Protein 1SUM (pdb70)

B-factor: mean 22.28, std 13.48, range [9.58, 80.82]

Radius of gyration: 19.05 Å; Cα contacts (8 Å, |Δi|>4): 291; chains: 1; bounding box: 47×62×28 Å

Secondary structure (P-SEA, 3-state):
ccaaaaaaaaaaaaaaaaaaaaaaaaaaaaaaaaaccaaaaaaaaaaaaaaaaaaaaaaaaaaaaaaacccccaaaaaaaaaaaaaaaaaaaaaaaaaaaaaaaaaacccccccccaaaaaaaaaaaaaaaaaaaaacccccccaaaaaaaaaaaaaaaaaaaaaaaaaaacccccaaaaaaaaaaaaaaaaaaaaaaaaaaaaaacccbbbbbccccccccccc

Structure (mmCIF, N/CA/C/O backbone):
data_1SUM
#
_entry.id   1SUM
#
_cell.length_a   90.677
_cell.length_b   90.677
_cell.length_c   45.255
_cell.angle_alpha   90.00
_cell.angle_beta   90.00
_cell.angle_gamma   120.00
#
_symmetry.space_group_name_H-M   'P 31 2 1'
#
loop_
_entity.id
_entity.type
_entity.pdbx_description
1 polymer 'Phosphate transport system protein phoU homolog 2'
2 non-polymer 'FE (III) ION'
3 non-polymer 'NICKEL (II) ION'
4 non-polymer 'CALCIUM ION'
5 non-polymer 'PHOSPHITE ION'
6 water water
#
loop_
_atom_site.group_PDB
_atom_site.id
_atom_site.type_symbol
_atom_site.label_atom_id
_atom_site.label_alt_id
_atom_site.label_comp_id
_atom_site.label_asym_id
_atom_site.label_entity_id
_atom_site.label_seq_id
_atom_site.pdbx_PDB_ins_code
_atom_site.Cartn_x
_atom_site.Cartn_y
_atom_site.Cartn_z
_atom_site.occupancy
_atom_site.B_iso_or_equiv
_atom_site.auth_seq_id
_atom_site.auth_comp_id
_atom_site.auth_asym_id
_atom_site.auth_atom_id
_atom_site.pdbx_PDB_model_num
ATOM 1 N N . ASN A 1 2 ? 34.996 69.377 13.514 1.00 23.86 2 ASN B N 1
ATOM 2 C CA . ASN A 1 2 ? 36.207 69.006 12.732 1.00 23.90 2 ASN B CA 1
ATOM 3 C C . ASN A 1 2 ? 36.241 67.502 12.532 1.00 23.80 2 ASN B C 1
ATOM 4 O O . ASN A 1 2 ? 36.429 67.005 11.416 1.00 24.21 2 ASN B O 1
ATOM 9 N N . ARG A 1 3 ? 36.072 66.780 13.634 1.00 23.36 3 ARG B N 1
ATOM 10 C CA . ARG A 1 3 ? 35.937 65.337 13.591 1.00 22.92 3 ARG B CA 1
ATOM 11 C C . ARG A 1 3 ? 34.653 64.913 14.309 1.00 22.47 3 ARG B C 1
ATOM 12 O O . ARG A 1 3 ? 34.635 63.908 15.025 1.00 23.12 3 ARG B O 1
ATOM 20 N N . LEU A 1 4 ? 33.582 65.691 14.099 1.00 21.10 4 LEU B N 1
ATOM 21 C CA . LEU A 1 4 ? 32.209 65.218 14.312 1.00 19.92 4 LEU B CA 1
ATOM 22 C C . LEU A 1 4 ? 31.836 64.193 13.214 1.00 18.82 4 LEU B C 1
ATOM 23 O O . LEU A 1 4 ? 30.738 63.617 13.205 1.00 18.03 4 LEU B O 1
ATOM 28 N N . LEU A 1 5 ? 32.748 63.992 12.271 1.00 17.47 5 LEU B N 1
ATOM 29 C CA . LEU A 1 5 ? 32.761 62.777 11.481 1.00 16.56 5 LEU B CA 1
ATOM 30 C C . LEU A 1 5 ? 32.572 61.561 12.394 1.00 16.19 5 LEU B C 1
ATOM 31 O O . LEU A 1 5 ? 31.832 60.637 12.064 1.00 15.46 5 LEU B O 1
ATOM 36 N N . ASN A 1 6 ? 33.261 61.566 13.530 1.00 15.61 6 ASN B N 1
ATOM 37 C CA . ASN A 1 6 ? 33.152 60.487 14.510 1.00 15.61 6 ASN B CA 1
ATOM 38 C C . ASN A 1 6 ? 31.745 60.340 15.116 1.00 15.12 6 ASN B C 1
ATOM 39 O O . ASN A 1 6 ? 31.277 59.224 15.314 1.00 15.39 6 ASN B O 1
ATOM 44 N N . GLU A 1 7 ? 31.068 61.450 15.405 1.00 14.48 7 GLU B N 1
ATOM 45 C CA . GLU A 1 7 ? 29.682 61.385 15.882 1.00 14.13 7 GLU B CA 1
ATOM 46 C C . GLU A 1 7 ? 28.800 60.687 14.846 1.00 13.61 7 GLU B C 1
ATOM 47 O O . GLU A 1 7 ? 28.031 59.801 15.179 1.00 13.07 7 GLU B O 1
ATOM 53 N N . LYS A 1 8 ? 28.936 61.078 13.589 1.00 13.48 8 LYS B N 1
ATOM 54 C CA . LYS A 1 8 ? 28.043 60.606 12.548 1.00 13.77 8 LYS B CA 1
ATOM 55 C C . LYS A 1 8 ? 28.314 59.139 12.193 1.00 13.91 8 LYS B C 1
ATOM 56 O O . LYS A 1 8 ? 27.383 58.392 11.936 1.00 13.96 8 LYS B O 1
ATOM 62 N N . VAL A 1 9 ? 29.581 58.730 12.228 1.00 14.15 9 VAL B N 1
ATOM 63 C CA . VAL A 1 9 ? 29.973 57.353 11.909 1.00 14.42 9 VAL B CA 1
ATOM 64 C C . VAL A 1 9 ? 29.522 56.405 13.023 1.00 15.09 9 VAL B C 1
ATOM 65 O O . VAL A 1 9 ? 29.042 55.304 12.752 1.00 14.76 9 VAL B O 1
ATOM 69 N N . GLU A 1 10 ? 29.637 56.865 14.266 1.00 15.48 10 GLU B N 1
ATOM 70 C CA . GLU A 1 10 ? 29.214 56.099 15.436 1.00 16.19 10 GLU B CA 1
ATOM 71 C C . GLU A 1 10 ? 27.692 55.900 15.459 1.00 15.80 10 GLU B C 1
ATOM 72 O O . GLU A 1 10 ? 27.203 54.817 15.791 1.00 15.77 10 GLU B O 1
ATOM 78 N N . GLU A 1 11 ? 26.953 56.946 15.101 1.00 15.22 11 GLU B N 1
ATOM 79 C CA . GLU A 1 11 ? 25.495 56.865 14.959 1.00 14.98 11 GLU B CA 1
ATOM 80 C C . GLU A 1 11 ? 25.062 55.937 13.802 1.00 14.08 11 GLU B C 1
ATOM 81 O O . GLU A 1 11 ? 24.119 55.166 13.927 1.00 12.73 11 GLU B O 1
ATOM 87 N N . PHE A 1 12 ? 25.770 55.997 12.682 1.00 13.73 12 PHE B N 1
ATOM 88 C CA . PHE A 1 12 ? 25.511 55.097 11.559 1.00 13.47 12 PHE B CA 1
ATOM 89 C C . PHE A 1 12 ? 25.678 53.638 11.994 1.00 13.72 12 PHE B C 1
ATOM 90 O O . PHE A 1 12 ? 24.814 52.811 11.736 1.00 13.50 12 PHE B O 1
ATOM 98 N N . LYS A 1 13 ? 26.807 53.345 12.640 1.00 14.10 13 LYS B N 1
ATOM 99 C CA . LYS A 1 13 ? 27.117 52.027 13.203 1.00 14.38 13 LYS B CA 1
ATOM 100 C C . LYS A 1 13 ? 26.049 51.553 14.188 1.00 14.22 13 LYS B C 1
ATOM 101 O O . LYS A 1 13 ? 25.628 50.401 14.150 1.00 13.89 13 LYS B O 1
ATOM 107 N N . LYS A 1 14 ? 25.639 52.425 15.100 1.00 14.35 14 LYS B N 1
ATOM 108 C CA . LYS A 1 14 ? 24.577 52.080 16.053 1.00 14.70 14 LYS B CA 1
ATOM 109 C C . LYS A 1 14 ? 23.227 51.825 15.369 1.00 14.21 14 LYS B C 1
ATOM 110 O O . LYS A 1 14 ? 22.436 51.045 15.861 1.00 14.39 14 LYS B O 1
ATOM 116 N N . GLY A 1 15 ? 22.967 52.484 14.247 1.00 14.39 15 GLY B N 1
ATOM 117 C CA . GLY A 1 15 ? 21.774 52.222 13.464 1.00 14.27 15 GLY B CA 1
ATOM 118 C C . GLY A 1 15 ? 21.796 50.814 12.898 1.00 14.28 15 GLY B C 1
ATOM 119 O O . GLY A 1 15 ? 20.798 50.092 12.941 1.00 13.89 15 GLY B O 1
ATOM 120 N N . VAL A 1 16 ? 22.955 50.421 12.376 1.00 14.57 16 VAL B N 1
ATOM 121 C CA . VAL A 1 16 ? 23.140 49.104 11.765 1.00 14.30 16 VAL B CA 1
ATOM 122 C C . VAL A 1 16 ? 22.980 48.025 12.837 1.00 14.69 16 VAL B C 1
ATOM 123 O O . VAL A 1 16 ? 22.328 47.015 12.612 1.00 14.48 16 VAL B O 1
ATOM 127 N N . LEU A 1 17 ? 23.554 48.275 14.010 1.00 14.34 17 LEU B N 1
ATOM 128 C CA . LEU A 1 17 ? 23.483 47.352 15.122 1.00 14.75 17 LEU B CA 1
ATOM 129 C C . LEU A 1 17 ? 22.064 47.201 15.636 1.00 14.69 17 LEU B C 1
ATOM 130 O O . LEU A 1 17 ? 21.678 46.104 16.005 1.00 14.93 17 LEU B O 1
ATOM 135 N N . LYS A 1 18 ? 21.304 48.294 15.669 1.00 14.28 18 LYS B N 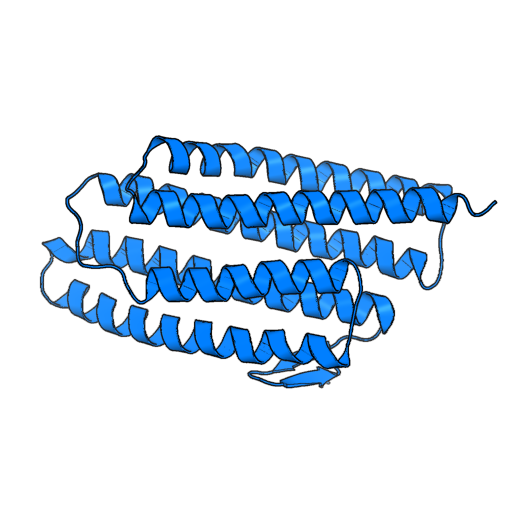1
ATOM 136 C CA . LYS A 1 18 ? 19.912 48.239 16.079 1.00 14.70 18 LYS B CA 1
ATOM 137 C C . LYS A 1 18 ? 19.050 47.447 15.087 1.00 13.99 18 LYS B C 1
ATOM 138 O O . LYS A 1 18 ? 18.183 46.696 15.509 1.00 12.95 18 LYS B O 1
ATOM 144 N N . ALA A 1 19 ? 19.295 47.592 13.783 1.00 14.16 19 ALA B N 1
ATOM 145 C CA . ALA A 1 19 ? 18.607 46.757 12.800 1.00 14.14 19 ALA B CA 1
ATOM 146 C C . ALA A 1 19 ? 19.016 45.292 12.991 1.00 14.14 19 ALA B C 1
ATOM 147 O O . ALA A 1 19 ? 18.195 44.400 12.822 1.00 14.41 19 ALA B O 1
ATOM 149 N N . GLY A 1 20 ? 20.272 45.057 13.373 1.00 13.46 20 GLY B N 1
ATOM 150 C CA . GLY A 1 20 ? 20.738 43.731 13.735 1.00 13.64 20 GLY B CA 1
ATOM 151 C C . GLY A 1 20 ? 19.978 43.132 14.923 1.00 13.68 20 GLY B C 1
ATOM 152 O O . GLY A 1 20 ? 19.509 41.999 14.857 1.00 13.63 20 GLY B O 1
ATOM 153 N N . TRP A 1 21 ? 19.875 43.889 16.005 1.00 13.26 21 TRP B N 1
ATOM 154 C CA . TRP A 1 21 ? 19.178 43.448 17.211 1.00 14.08 21 TRP B CA 1
ATOM 155 C C . TRP A 1 21 ? 17.709 43.162 16.871 1.00 13.89 21 TRP B C 1
ATOM 156 O O . TRP A 1 21 ? 17.130 42.191 17.353 1.00 13.37 21 TRP B O 1
ATOM 167 N N . PHE A 1 22 ? 17.151 43.971 15.975 1.00 14.50 22 PHE B N 1
ATOM 168 C CA . PHE A 1 22 ? 15.816 43.752 15.409 1.00 14.77 22 PHE B CA 1
ATOM 169 C C . PHE A 1 22 ? 15.662 42.397 14.688 1.00 14.95 22 PHE B C 1
ATOM 170 O O . PHE A 1 22 ? 14.691 41.702 14.949 1.00 15.02 22 PHE B O 1
ATOM 178 N N . ILE A 1 23 ? 16.582 41.998 13.798 1.00 15.46 23 ILE B N 1
ATOM 179 C CA . ILE A 1 23 ? 16.462 40.677 13.168 1.00 14.81 23 ILE B CA 1
ATOM 180 C C . ILE A 1 23 ? 16.817 39.529 14.122 1.00 15.23 23 ILE B C 1
ATOM 181 O O . ILE A 1 23 ? 16.336 38.405 13.959 1.00 14.55 23 ILE B O 1
ATOM 186 N N . GLU A 1 24 ? 17.634 39.812 15.124 1.00 14.67 24 GLU B N 1
ATOM 187 C CA . GLU A 1 24 ? 17.935 38.828 16.135 1.00 15.64 24 GLU B CA 1
ATOM 188 C C . GLU A 1 24 ? 16.633 38.445 16.844 1.00 15.01 24 GLU B C 1
ATOM 189 O O . GLU A 1 24 ? 16.394 37.270 17.105 1.00 14.51 24 GLU B O 1
ATOM 195 N N . LYS A 1 25 ? 15.807 39.454 17.149 1.00 15.13 25 LYS B N 1
ATOM 196 C CA . LYS A 1 25 ? 14.482 39.259 17.730 1.00 14.71 25 LYS B CA 1
ATOM 197 C C . LYS A 1 25 ? 13.511 38.625 16.750 1.00 14.53 25 LYS B C 1
ATOM 198 O O . LYS A 1 25 ? 12.726 37.774 17.157 1.00 14.39 25 LYS B O 1
ATOM 204 N N . MET A 1 26 ? 13.553 39.039 15.480 1.00 13.83 26 MET B N 1
ATOM 205 C CA . MET A 1 26 ? 12.721 38.423 14.429 1.00 14.70 26 MET B CA 1
ATOM 206 C C . MET A 1 26 ? 12.937 36.915 14.321 1.00 13.97 26 MET B C 1
ATOM 207 O O . MET A 1 26 ? 11.989 36.157 14.223 1.00 13.39 26 MET B O 1
ATOM 212 N N . PHE A 1 27 ? 14.197 36.501 14.294 1.00 13.77 27 PHE B N 1
ATOM 213 C CA . PHE A 1 27 ? 14.533 35.103 14.166 1.00 13.63 27 PHE B CA 1
ATOM 214 C C . PHE A 1 27 ? 14.053 34.332 15.396 1.00 14.07 27 PHE B C 1
ATOM 215 O O . PHE A 1 27 ? 13.530 33.235 15.288 1.00 13.16 27 PHE B O 1
ATOM 223 N N . ARG A 1 28 ? 14.242 34.919 16.569 1.00 14.59 28 ARG B N 1
ATOM 224 C CA . ARG A 1 28 ? 13.696 34.364 17.806 1.00 15.88 28 ARG B CA 1
ATOM 225 C C . ARG A 1 28 ? 12.182 34.171 17.669 1.00 15.74 28 ARG B C 1
ATOM 226 O O . ARG A 1 28 ? 11.642 33.121 18.020 1.00 16.66 28 ARG B O 1
ATOM 234 N N . ASN A 1 29 ? 11.505 35.202 17.173 1.00 15.40 29 ASN B N 1
ATOM 235 C CA . ASN A 1 29 ? 10.048 35.200 17.090 1.00 14.93 29 ASN B CA 1
ATOM 236 C C . ASN A 1 29 ? 9.527 34.220 16.047 1.00 14.65 29 ASN B C 1
ATOM 237 O O . ASN A 1 29 ? 8.457 33.648 16.229 1.00 14.00 29 ASN B O 1
ATOM 242 N N . SER A 1 30 ? 10.272 34.031 14.956 1.00 14.15 30 SER B N 1
ATOM 243 C CA . SER A 1 30 ? 9.859 33.102 13.894 1.00 14.38 30 SER B CA 1
ATOM 244 C C . SER A 1 30 ? 9.917 31.641 14.374 1.00 14.66 30 SER B C 1
ATOM 245 O O . SER A 1 30 ? 9.017 30.831 14.087 1.00 14.10 30 SER B O 1
ATOM 248 N N . ILE A 1 31 ? 10.983 31.316 15.105 1.00 14.59 31 ILE B N 1
ATOM 249 C CA . ILE A 1 31 ? 11.157 29.986 15.643 1.00 14.64 31 ILE B CA 1
ATOM 250 C C . ILE A 1 31 ? 10.140 29.768 16.786 1.00 14.45 31 ILE B C 1
ATOM 251 O O . ILE A 1 31 ? 9.636 28.664 16.946 1.00 14.31 31 ILE B O 1
ATOM 256 N N . SER A 1 32 ? 9.827 30.813 17.563 1.00 13.93 32 SER B N 1
ATOM 257 C CA . SER A 1 32 ? 8.812 30.710 18.614 1.00 13.55 32 SER B CA 1
ATOM 258 C C . SER A 1 32 ? 7.425 30.480 18.032 1.00 13.03 32 SER B C 1
ATOM 259 O O . SER A 1 32 ? 6.641 29.743 18.605 1.00 12.68 32 SER B O 1
ATOM 262 N N . SER A 1 33 ? 7.113 31.128 16.915 1.00 13.04 33 SER B N 1
ATOM 263 C CA . SER A 1 33 ? 5.830 30.916 16.235 1.00 13.71 33 SER B CA 1
ATOM 264 C C . SER A 1 33 ? 5.663 29.440 15.826 1.00 14.35 33 SER B C 1
ATOM 265 O 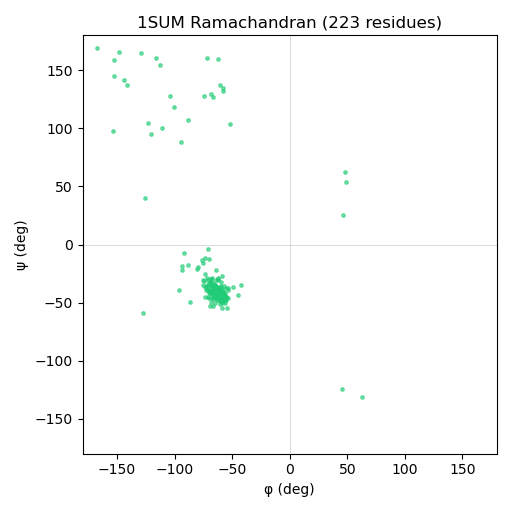O . SER A 1 33 ? 4.553 28.893 15.871 1.00 13.96 33 SER B O 1
ATOM 268 N N . LEU A 1 34 ? 6.771 28.808 15.446 1.00 14.93 34 LEU B N 1
ATOM 269 C CA . LEU A 1 34 ? 6.789 27.384 15.101 1.00 15.79 34 LEU B CA 1
ATOM 270 C C . LEU A 1 34 ? 6.507 26.500 16.309 1.00 16.42 34 LEU B C 1
ATOM 271 O O . LEU A 1 34 ? 5.641 25.623 16.263 1.00 16.70 34 LEU B O 1
ATOM 276 N N . VAL A 1 35 ? 7.270 26.709 17.376 1.00 17.09 35 VAL B N 1
ATOM 277 C CA . VAL A 1 35 ? 7.218 25.801 18.522 1.00 17.69 35 VAL B CA 1
ATOM 278 C C . VAL A 1 35 ? 5.934 25.984 19.328 1.00 17.41 35 VAL B C 1
ATOM 279 O O . VAL A 1 35 ? 5.376 25.013 19.813 1.00 16.74 35 VAL B O 1
ATOM 283 N N . GLU A 1 36 ? 5.468 27.224 19.434 1.00 17.19 36 GLU B N 1
ATOM 284 C CA . GLU A 1 36 ? 4.247 27.544 20.170 1.00 17.66 36 GLU B CA 1
ATOM 285 C C . GLU A 1 36 ? 3.020 27.523 19.260 1.00 17.43 36 GLU B C 1
ATOM 286 O O . GLU A 1 36 ? 1.899 27.633 19.736 1.00 16.33 36 GLU B O 1
ATOM 292 N N . ARG A 1 37 ? 3.238 27.370 17.952 1.00 17.42 37 ARG B N 1
ATOM 293 C CA . ARG A 1 37 ? 2.151 27.422 16.972 1.00 17.66 37 ARG B CA 1
ATOM 294 C C . ARG A 1 37 ? 1.278 28.647 17.245 1.00 17.47 37 ARG B C 1
ATOM 295 O O . ARG A 1 37 ? 0.094 28.545 17.576 1.00 17.57 37 ARG B O 1
ATOM 303 N N . ASN A 1 38 ? 1.916 29.804 17.126 1.00 17.35 38 ASN B N 1
ATOM 304 C CA . ASN A 1 38 ? 1.295 31.088 17.354 1.00 17.44 38 ASN B CA 1
ATOM 305 C C . ASN A 1 38 ? 1.159 31.851 16.033 1.00 17.69 38 ASN B C 1
ATOM 306 O O . ASN A 1 38 ? 2.116 32.471 15.546 1.00 17.31 38 ASN B O 1
ATOM 311 N N . GLU A 1 39 ? -0.049 31.804 15.478 1.00 17.93 39 GLU B N 1
ATOM 312 C CA . GLU A 1 39 ? -0.364 32.417 14.194 1.00 18.49 39 GLU B CA 1
ATOM 313 C C . GLU A 1 39 ? -0.020 33.897 14.176 1.00 18.48 39 GLU B C 1
ATOM 314 O O . GLU A 1 39 ? 0.553 34.384 13.209 1.00 18.32 39 GLU B O 1
ATOM 320 N N . SER A 1 40 ? -0.387 34.599 15.242 1.00 18.39 40 SER B N 1
ATOM 321 C CA . SER A 1 40 ? -0.158 36.036 15.359 1.00 18.70 40 SER B CA 1
ATOM 322 C C . SER A 1 40 ? 1.323 36.402 15.312 1.00 18.36 40 SER B C 1
ATOM 323 O O . SER A 1 40 ? 1.717 37.323 14.608 1.00 18.17 40 SER B O 1
ATOM 326 N N . LEU A 1 41 ? 2.133 35.670 16.064 1.00 17.90 41 LEU B N 1
ATOM 327 C CA . LEU A 1 41 ? 3.562 35.916 16.136 1.00 17.42 41 LEU B CA 1
ATOM 328 C C . LEU A 1 41 ? 4.217 35.713 14.773 1.00 17.04 41 LEU B C 1
ATOM 329 O O . LEU A 1 41 ? 5.113 36.460 14.407 1.00 17.17 41 LEU B O 1
ATOM 334 N N . ALA A 1 42 ? 3.750 34.717 14.020 1.00 16.66 42 ALA B N 1
ATOM 335 C CA . ALA A 1 42 ? 4.241 34.476 12.668 1.00 16.62 42 ALA B CA 1
ATOM 336 C C . ALA A 1 42 ? 3.850 35.631 11.755 1.00 16.82 42 ALA B C 1
ATOM 337 O O . ALA A 1 42 ? 4.635 36.050 10.921 1.00 16.07 42 ALA B O 1
ATOM 339 N N . ARG A 1 43 ? 2.628 36.136 11.916 1.00 17.05 43 ARG B N 1
ATOM 340 C CA . ARG A 1 43 ? 2.156 37.267 11.119 1.00 17.90 43 ARG B CA 1
ATOM 341 C C . ARG A 1 43 ? 2.935 38.550 11.437 1.00 17.10 43 ARG B C 1
ATOM 342 O O . ARG A 1 43 ? 3.176 39.349 10.544 1.00 17.26 43 ARG B O 1
ATOM 350 N N . GLU A 1 44 ? 3.331 38.727 12.695 1.00 16.69 44 GLU B N 1
ATOM 351 C CA . GLU A 1 44 ? 4.164 39.865 13.104 1.00 17.12 44 GLU B CA 1
ATOM 352 C C . GLU A 1 44 ? 5.536 39.820 12.398 1.00 16.51 44 GLU B C 1
ATOM 353 O O . GLU A 1 44 ? 6.070 40.856 11.993 1.00 15.69 44 GLU B O 1
ATOM 359 N N . VAL A 1 45 ? 6.093 38.618 12.256 1.00 16.20 45 VAL B N 1
ATOM 360 C CA . VAL A 1 45 ? 7.397 38.451 11.612 1.00 15.87 45 VAL B CA 1
ATOM 361 C C . VAL A 1 45 ? 7.279 38.785 10.127 1.00 16.14 45 VAL B C 1
ATOM 362 O O . VAL A 1 45 ? 8.151 39.435 9.564 1.00 15.86 45 VAL B O 1
ATOM 366 N N . ILE A 1 46 ? 6.190 38.354 9.501 1.00 16.28 46 ILE B N 1
ATOM 367 C CA . ILE A 1 46 ? 5.939 38.653 8.085 1.00 16.67 46 ILE B CA 1
ATOM 368 C C . ILE A 1 46 ? 5.833 40.179 7.854 1.00 16.60 46 ILE B C 1
ATOM 369 O O . ILE A 1 46 ? 6.450 40.731 6.938 1.00 16.43 46 ILE B O 1
ATOM 374 N N . ALA A 1 47 ? 5.049 40.839 8.701 1.00 16.38 47 ALA B N 1
ATOM 375 C CA . ALA A 1 47 ? 4.963 42.298 8.741 1.00 15.97 47 ALA B CA 1
ATOM 376 C C . ALA A 1 47 ? 6.321 42.984 8.974 1.00 16.12 47 ALA B C 1
ATOM 377 O O . ALA A 1 47 ? 6.657 43.945 8.272 1.00 15.72 47 ALA B O 1
ATOM 379 N N . ASP A 1 48 ? 7.084 42.477 9.947 1.00 16.00 48 ASP B N 1
ATOM 380 C CA . ASP A 1 48 ? 8.378 43.045 10.361 1.00 16.40 48 ASP B CA 1
ATOM 381 C C . ASP A 1 48 ? 9.444 42.992 9.268 1.00 16.83 48 ASP B C 1
ATOM 382 O O . ASP A 1 48 ? 10.432 43.733 9.312 1.00 16.75 48 ASP B O 1
ATOM 387 N N . GLU A 1 49 ? 9.258 42.093 8.311 1.00 16.22 49 GLU B N 1
ATOM 388 C CA . GLU A 1 49 ? 10.151 41.990 7.172 1.00 16.23 49 GLU B CA 1
ATOM 389 C C . GLU A 1 49 ? 10.151 43.330 6.426 1.00 15.81 49 GLU B C 1
ATOM 390 O O . GLU A 1 49 ? 11.197 43.789 5.982 1.00 15.20 49 GLU B O 1
ATOM 396 N N . GLU A 1 50 ? 8.980 43.941 6.288 1.00 15.86 50 GLU B N 1
ATOM 397 C CA . GLU A 1 50 ? 8.866 45.233 5.605 1.00 16.51 50 GLU B CA 1
ATOM 398 C C . GLU A 1 50 ? 9.521 46.368 6.412 1.00 16.48 50 GLU B C 1
ATOM 399 O O . GLU A 1 50 ? 10.083 47.293 5.822 1.00 16.50 50 GLU B O 1
ATOM 405 N N . VAL A 1 51 ? 9.474 46.278 7.743 1.00 16.20 51 VAL B N 1
ATOM 406 C CA . VAL A 1 51 ? 10.238 47.180 8.607 1.00 16.15 51 VAL B CA 1
ATOM 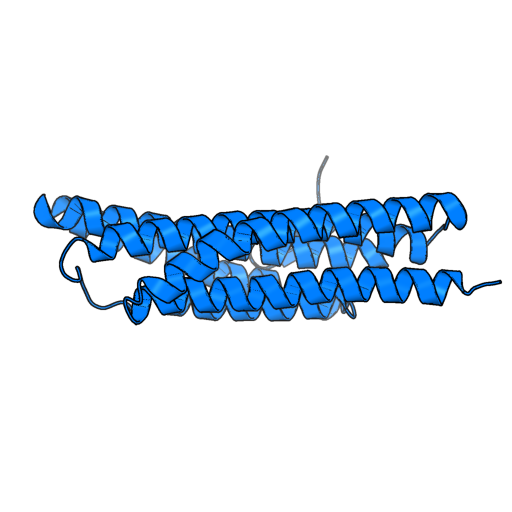407 C C . VAL A 1 51 ? 11.732 47.083 8.319 1.00 15.91 51 VAL B C 1
ATOM 408 O O . VAL A 1 51 ? 12.444 48.095 8.351 1.00 15.44 51 VAL B O 1
ATOM 412 N N . VAL A 1 52 ? 12.214 45.872 8.059 1.00 15.46 52 VAL B N 1
ATOM 413 C CA . VAL A 1 52 ? 13.638 45.688 7.802 1.00 15.68 52 VAL B CA 1
ATOM 414 C C . VAL A 1 52 ? 14.004 46.169 6.413 1.00 15.53 52 VAL B C 1
ATOM 415 O O . VAL A 1 52 ? 15.104 46.670 6.259 1.00 14.98 52 VAL B O 1
ATOM 419 N N . ASP A 1 53 ? 13.113 46.013 5.417 1.00 14.51 53 ASP B N 1
ATOM 420 C CA . ASP A 1 53 ? 13.336 46.643 4.116 1.00 14.74 53 ASP B CA 1
ATOM 421 C C . ASP A 1 53 ? 13.548 48.163 4.300 1.00 14.34 53 ASP B C 1
ATOM 422 O O . ASP A 1 53 ? 14.448 48.750 3.710 1.00 14.30 53 ASP B O 1
ATOM 427 N N . GLN A 1 54 ? 12.714 48.797 5.114 1.00 13.92 54 GLN B N 1
ATOM 428 C CA . GLN A 1 54 ? 12.887 50.209 5.417 1.00 13.99 54 GLN B CA 1
ATOM 429 C C . GLN A 1 54 ? 14.246 50.526 6.073 1.00 14.42 54 GLN B C 1
ATOM 430 O O . GLN A 1 54 ? 14.916 51.480 5.674 1.00 13.69 54 GLN B O 1
ATOM 436 N N . MET A 1 55 ? 14.622 49.738 7.077 1.00 14.80 55 MET B N 1
ATOM 437 C CA . MET A 1 55 ? 15.881 49.906 7.785 1.00 16.32 55 MET B CA 1
ATOM 438 C C . MET A 1 55 ? 17.055 49.866 6.799 1.00 16.50 55 MET B C 1
ATOM 439 O O . MET A 1 55 ? 17.940 50.698 6.874 1.00 16.47 55 MET B O 1
ATOM 444 N N . GLU A 1 56 ? 17.033 48.923 5.864 1.00 16.23 56 GLU B N 1
ATOM 445 C CA . GLU A 1 56 ? 18.045 48.866 4.820 1.00 16.86 56 GLU B CA 1
ATOM 446 C C . GLU A 1 56 ? 18.096 50.164 4.010 1.00 16.27 56 GLU B C 1
ATOM 447 O O . GLU A 1 56 ? 19.173 50.659 3.707 1.00 15.93 56 GLU B O 1
ATOM 453 N N . VAL A 1 57 ? 16.934 50.696 3.648 1.00 16.04 57 VAL B N 1
ATOM 454 C CA . VAL A 1 57 ? 16.862 51.938 2.888 1.00 15.81 57 VAL B CA 1
ATOM 455 C C . VAL A 1 57 ? 17.449 53.093 3.694 1.00 15.96 57 VAL B C 1
ATOM 456 O O . VAL A 1 57 ? 18.219 53.884 3.171 1.00 16.14 57 VAL B O 1
ATOM 460 N N . GLU A 1 58 ? 17.121 53.155 4.979 1.00 16.49 58 GLU B N 1
ATOM 461 C CA . GLU A 1 58 ? 17.617 54.215 5.867 1.00 16.61 58 GLU B CA 1
ATOM 462 C C . GLU A 1 58 ? 19.140 54.133 6.046 1.00 16.20 58 GLU B C 1
ATOM 463 O O . GLU A 1 58 ? 19.814 55.169 6.004 1.00 15.71 58 GLU B O 1
ATOM 469 N N . ILE A 1 59 ? 19.667 52.918 6.241 1.00 15.73 59 ILE B N 1
ATOM 470 C CA . ILE A 1 59 ? 21.104 52.695 6.413 1.00 16.19 59 ILE B CA 1
ATOM 471 C C . ILE A 1 59 ? 21.834 53.166 5.184 1.00 15.84 59 ILE B C 1
ATOM 472 O O . ILE A 1 59 ? 22.807 53.893 5.279 1.00 15.60 59 ILE B O 1
ATOM 477 N N . GLN A 1 60 ? 21.347 52.746 4.025 1.00 15.88 60 GLN B N 1
ATOM 478 C CA . GLN A 1 60 ? 21.921 53.148 2.767 1.00 16.54 60 GLN B CA 1
ATOM 479 C C . GLN A 1 60 ? 21.914 54.663 2.557 1.00 16.36 60 GLN B C 1
ATOM 480 O O . GLN A 1 60 ? 22.904 55.218 2.076 1.00 15.32 60 GLN B O 1
ATOM 486 N N . GLU A 1 61 ? 20.794 55.310 2.884 1.00 16.25 61 GLU B N 1
ATOM 487 C CA . GLU A 1 61 ? 20.680 56.763 2.844 1.00 16.45 61 GLU B CA 1
ATOM 488 C C . GLU A 1 61 ? 21.747 57.404 3.732 1.00 16.02 61 GLU B C 1
ATOM 489 O O . GLU A 1 61 ? 22.444 58.308 3.297 1.00 16.56 61 GLU B O 1
ATOM 495 N N . LYS A 1 62 ? 21.883 56.927 4.965 1.00 15.45 62 LYS B N 1
ATOM 496 C CA . LYS A 1 62 ? 22.800 57.532 5.928 1.00 15.34 62 LYS B CA 1
ATOM 497 C C . LYS A 1 62 ? 24.260 57.358 5.551 1.00 14.72 62 LYS B C 1
ATOM 498 O O . LYS A 1 62 ? 25.099 58.230 5.803 1.00 14.46 62 LYS B O 1
ATOM 504 N N . ALA A 1 63 ? 24.565 56.219 4.963 1.00 13.78 63 ALA B N 1
ATOM 505 C CA . ALA A 1 63 ? 25.898 55.940 4.487 1.00 13.42 63 ALA B CA 1
ATOM 506 C C . ALA A 1 63 ? 26.235 56.972 3.421 1.00 13.16 63 ALA B C 1
ATOM 507 O O . ALA A 1 63 ? 27.322 57.543 3.430 1.00 12.55 63 ALA B O 1
ATOM 509 N N . MET A 1 64 ? 25.302 57.214 2.502 1.00 13.51 64 MET B N 1
ATOM 510 C CA . MET A 1 64 ? 25.537 58.205 1.437 1.00 14.16 64 MET B CA 1
ATOM 511 C C . MET A 1 64 ? 25.745 59.615 1.998 1.00 14.02 64 MET B C 1
ATOM 512 O O . MET A 1 64 ? 26.578 60.365 1.510 1.00 13.86 64 MET B O 1
ATOM 517 N N . GLU A 1 65 ? 24.975 59.967 3.014 1.00 13.96 65 GLU B N 1
ATOM 518 C CA . GLU A 1 65 ? 25.098 61.278 3.654 1.00 14.25 65 GLU B CA 1
ATOM 519 C C . GLU A 1 65 ? 26.478 61.457 4.293 1.00 13.71 65 GLU B C 1
ATOM 520 O O . GLU A 1 65 ? 27.100 62.507 4.143 1.00 13.75 65 GLU B O 1
ATOM 526 N N . VAL A 1 66 ? 26.964 60.417 4.967 1.00 13.36 66 VAL B N 1
ATOM 527 C CA . VAL A 1 66 ? 28.244 60.480 5.669 1.00 13.43 66 VAL B CA 1
ATOM 528 C C . VAL A 1 66 ? 29.406 60.521 4.675 1.00 12.95 66 VAL B C 1
ATOM 529 O O . VAL A 1 66 ? 30.329 61.322 4.820 1.00 12.37 66 VAL B O 1
ATOM 533 N N . LEU A 1 67 ? 29.341 59.659 3.666 1.00 11.91 67 LEU B N 1
ATOM 534 C CA . LEU A 1 67 ? 30.339 59.611 2.610 1.00 11.93 67 LEU B CA 1
ATOM 535 C C . LEU A 1 67 ? 30.386 60.904 1.823 1.00 11.68 67 LEU B C 1
ATOM 536 O O . LEU A 1 67 ? 31.458 61.383 1.513 1.00 11.15 67 LEU B O 1
ATOM 541 N N . GLY A 1 68 ? 29.219 61.445 1.494 1.00 11.70 68 GLY B N 1
ATOM 542 C CA . GLY A 1 68 ? 29.123 62.613 0.639 1.00 12.53 68 GLY B CA 1
ATOM 543 C C . GLY A 1 68 ? 29.510 63.929 1.306 1.00 12.99 68 GLY B C 1
ATOM 544 O O . GLY A 1 68 ? 30.001 64.837 0.643 1.00 13.15 68 GLY B O 1
ATOM 545 N N . LEU A 1 69 ? 29.277 64.039 2.611 1.00 13.68 69 LEU B N 1
ATOM 546 C CA . LEU A 1 69 ? 29.645 65.245 3.356 1.00 14.11 69 LEU B CA 1
ATOM 547 C C . LEU A 1 69 ? 31.085 65.202 3.865 1.00 14.35 69 LEU B C 1
ATOM 548 O O . LEU A 1 69 ? 31.839 66.159 3.675 1.00 14.02 69 LEU B O 1
ATOM 553 N N . PHE A 1 70 ? 31.461 64.094 4.509 1.00 14.84 70 PHE B N 1
ATOM 554 C CA . PHE A 1 70 ? 32.765 63.986 5.171 1.00 15.46 70 PHE B CA 1
ATOM 555 C C . PHE A 1 70 ? 33.861 63.376 4.317 1.00 16.17 70 PHE B C 1
ATOM 556 O O . PHE A 1 70 ? 35.041 63.546 4.624 1.00 16.67 70 PHE B O 1
ATOM 564 N N . SER A 1 71 ? 33.489 62.672 3.256 1.00 16.69 71 SER B N 1
ATOM 565 C CA . SER A 1 71 ? 34.473 62.086 2.348 1.00 17.66 71 SER B CA 1
ATOM 566 C C . SER A 1 71 ? 35.578 61.315 3.097 1.00 17.78 71 SER B C 1
ATOM 567 O O . SER A 1 71 ? 36.766 61.573 2.894 1.00 17.89 71 SER B O 1
ATOM 570 N N . PRO A 1 72 ? 35.207 60.371 3.959 1.00 17.90 72 PRO B N 1
ATOM 571 C CA . PRO A 1 72 ? 36.189 59.776 4.874 1.00 17.92 72 PRO B CA 1
ATOM 572 C C . PRO A 1 72 ? 37.194 58.836 4.203 1.00 18.28 72 PRO B C 1
ATOM 573 O O . PRO A 1 72 ? 36.984 58.376 3.080 1.00 18.29 72 PRO B O 1
ATOM 577 N N . ILE A 1 73 ? 38.310 58.607 4.891 1.00 18.41 73 ILE B N 1
ATOM 578 C CA . ILE A 1 73 ? 39.319 57.640 4.470 1.00 18.67 73 ILE B CA 1
ATOM 579 C C . ILE A 1 73 ? 39.669 56.709 5.631 1.00 17.81 73 ILE B C 1
ATOM 580 O O . ILE A 1 73 ? 39.335 56.978 6.785 1.00 18.16 73 ILE B O 1
ATOM 585 N N . GLY A 1 74 ? 40.329 55.605 5.320 1.00 17.04 74 GLY B N 1
ATOM 586 C CA . GLY A 1 74 ? 40.810 54.696 6.340 1.00 16.62 74 GLY B CA 1
ATOM 587 C C . GLY A 1 74 ? 39.704 54.069 7.161 1.00 16.21 74 GLY B C 1
ATOM 588 O O . GLY A 1 74 ? 38.726 53.564 6.608 1.00 16.59 74 GLY B O 1
ATOM 589 N N . LYS A 1 75 ? 39.851 54.116 8.483 1.00 15.20 75 LYS B N 1
ATOM 590 C CA . LYS A 1 75 ? 38.970 53.388 9.387 1.00 14.78 75 LYS B CA 1
ATOM 591 C C . LYS A 1 75 ? 37.487 53.773 9.245 1.00 13.67 75 LYS B C 1
ATOM 592 O O . LYS A 1 75 ? 36.677 52.885 9.059 1.00 12.76 75 LYS B O 1
ATOM 598 N N . PRO A 1 76 ? 37.129 55.058 9.363 1.00 13.16 76 PRO B N 1
ATOM 599 C CA . PRO A 1 76 ? 35.746 55.501 9.114 1.00 12.80 76 PRO B CA 1
ATOM 600 C C . PRO A 1 76 ? 35.174 55.117 7.737 1.00 12.61 76 PRO B C 1
ATOM 601 O O . PRO A 1 76 ? 33.995 54.795 7.689 1.00 12.72 76 PRO B O 1
ATOM 605 N N . LEU A 1 77 ? 35.963 55.144 6.662 1.00 12.34 77 LEU B N 1
ATOM 606 C CA . LEU A 1 77 ? 35.489 54.665 5.360 1.00 11.83 77 LEU B CA 1
ATOM 607 C C . LEU A 1 77 ? 35.201 53.153 5.370 1.00 12.10 77 LEU B C 1
ATOM 608 O O . LEU A 1 77 ? 34.171 52.704 4.849 1.00 10.95 77 LEU B O 1
ATOM 613 N N . LEU A 1 78 ? 36.107 52.374 5.959 1.00 11.64 78 LEU B N 1
ATOM 614 C CA . LEU A 1 78 ? 35.894 50.946 6.114 1.00 12.50 78 LEU B CA 1
ATOM 615 C C . LEU A 1 78 ? 34.619 50.659 6.899 1.00 12.04 78 LEU B C 1
ATOM 616 O O . LEU A 1 78 ? 33.882 49.735 6.580 1.00 11.80 78 LEU B O 1
ATOM 621 N N . THR A 1 79 ? 34.377 51.437 7.941 1.00 11.86 79 THR B N 1
ATOM 622 C CA . THR A 1 79 ? 33.242 51.206 8.812 1.00 11.93 79 THR B CA 1
ATOM 623 C C . THR A 1 79 ? 31.955 51.465 8.050 1.00 12.45 79 THR B C 1
ATOM 624 O O . THR A 1 79 ? 30.994 50.690 8.169 1.00 12.27 79 THR B O 1
ATOM 628 N N . VAL A 1 80 ? 31.934 52.529 7.253 1.00 12.21 80 VAL B N 1
ATOM 629 C CA . VAL A 1 80 ? 30.729 52.851 6.499 1.00 12.99 80 VAL B CA 1
ATOM 630 C C . VAL A 1 80 ? 30.459 51.808 5.414 1.00 12.93 80 VAL B C 1
ATOM 631 O O . VAL A 1 80 ? 29.339 51.316 5.329 1.00 13.24 80 VAL B O 1
ATOM 635 N N . THR A 1 81 ? 31.459 51.467 4.600 1.00 12.93 81 THR B N 1
ATOM 636 C CA . THR A 1 81 ? 31.253 50.454 3.558 1.00 13.70 81 THR B CA 1
ATOM 637 C C . THR A 1 81 ? 30.894 49.100 4.156 1.00 13.53 81 THR B C 1
ATOM 638 O O . THR A 1 81 ? 30.075 48.409 3.612 1.00 12.69 81 THR B O 1
ATOM 642 N N . ALA A 1 82 ? 31.512 48.743 5.285 1.00 13.56 82 ALA B N 1
ATOM 643 C CA . ALA A 1 82 ? 31.159 47.542 6.021 1.00 13.47 82 ALA B CA 1
ATOM 644 C C . ALA A 1 82 ? 29.694 47.575 6.470 1.00 13.42 82 ALA B C 1
ATOM 645 O O . ALA A 1 82 ? 28.981 46.558 6.407 1.00 12.31 82 ALA B O 1
ATOM 647 N N . GLY A 1 83 ? 29.239 48.737 6.932 1.00 13.41 83 GLY B N 1
ATOM 648 C CA . GLY A 1 83 ? 27.852 48.909 7.303 1.00 13.97 83 GLY B CA 1
ATOM 649 C C . GLY A 1 83 ? 26.886 48.707 6.151 1.00 14.94 83 GLY B C 1
ATOM 650 O O . GLY A 1 83 ? 25.821 48.140 6.344 1.00 15.57 83 GLY B O 1
ATOM 651 N N . ILE A 1 84 ? 27.261 49.168 4.954 1.00 15.04 84 ILE B N 1
ATOM 652 C CA . ILE A 1 84 ? 26.463 48.957 3.743 1.00 15.83 84 ILE B CA 1
ATOM 653 C C . ILE A 1 84 ? 26.284 47.442 3.499 1.00 16.33 84 ILE B C 1
ATOM 654 O O . ILE A 1 84 ? 25.152 46.961 3.285 1.00 16.87 84 ILE B O 1
ATOM 659 N N . ARG A 1 85 ? 27.377 46.698 3.619 1.00 15.48 85 ARG B N 1
ATOM 660 C CA . ARG A 1 85 ? 27.350 45.252 3.380 1.00 15.44 85 ARG B CA 1
ATOM 661 C C . ARG A 1 85 ? 26.574 44.488 4.440 1.00 15.80 85 ARG B C 1
ATOM 662 O O . ARG A 1 85 ? 25.816 43.565 4.114 1.00 15.20 85 ARG B O 1
ATOM 670 N N . VAL A 1 86 ? 26.731 44.893 5.702 1.00 16.09 86 VAL B N 1
ATOM 671 C CA . VAL A 1 86 ? 26.060 44.234 6.815 1.00 16.76 86 VAL B CA 1
ATOM 672 C C . VAL A 1 86 ? 24.539 44.433 6.732 1.00 18.37 86 VAL B C 1
ATOM 673 O O . VAL A 1 86 ? 23.780 43.522 7.039 1.00 17.63 86 VAL B O 1
ATOM 677 N N . ALA A 1 87 ? 24.108 45.611 6.270 1.00 19.12 87 ALA B N 1
ATOM 678 C CA . ALA A 1 87 ? 22.694 45.925 6.184 1.00 18.84 87 ALA B CA 1
ATOM 679 C C . ALA A 1 87 ? 21.982 45.052 5.142 1.00 18.28 87 ALA B C 1
ATOM 680 O O . ALA A 1 87 ? 20.863 44.654 5.401 1.00 18.30 87 ALA B O 1
ATOM 682 N N . GLU A 1 88 ? 22.631 44.708 4.018 1.00 16.94 88 GLU B N 1
ATOM 683 C CA . GLU A 1 88 ? 22.081 43.700 3.118 1.00 16.41 88 GLU B CA 1
ATOM 684 C C . GLU A 1 88 ? 22.011 42.313 3.726 1.00 15.69 88 GLU B C 1
ATOM 685 O O . GLU A 1 88 ? 21.108 41.558 3.412 1.00 15.66 88 GLU B O 1
ATOM 691 N N . LEU A 1 89 ? 22.992 41.941 4.530 1.00 14.72 89 LEU B N 1
ATOM 692 C CA . LEU A 1 89 ? 22.969 40.651 5.196 1.00 14.24 89 LEU B CA 1
ATOM 693 C C . LEU A 1 89 ? 21.781 40.602 6.160 1.00 13.48 89 LEU B C 1
ATOM 694 O O . LEU A 1 89 ? 21.012 39.642 6.168 1.00 12.03 89 LEU B O 1
ATOM 699 N N . ILE A 1 90 ? 21.565 41.702 6.874 1.00 13.68 90 ILE B N 1
ATOM 700 C CA . ILE A 1 90 ? 20.474 41.824 7.831 1.00 14.05 90 ILE B CA 1
ATOM 701 C C . ILE A 1 90 ? 19.126 41.767 7.124 1.00 14.20 90 ILE B C 1
ATOM 702 O O . ILE A 1 90 ? 18.213 41.081 7.574 1.00 13.43 90 ILE B O 1
ATOM 707 N N . GLU A 1 91 ? 19.024 42.441 5.977 1.00 13.82 91 GLU B N 1
ATOM 708 C CA . GLU A 1 91 ? 17.791 42.449 5.249 1.00 13.71 91 GLU B CA 1
ATOM 709 C C . GLU A 1 91 ? 17.485 41.026 4.774 1.00 13.55 91 GLU B C 1
ATOM 710 O O . GLU A 1 91 ? 16.357 40.566 4.907 1.00 12.30 91 GLU B O 1
ATOM 716 N N . ASN A 1 92 ? 18.498 40.324 4.257 1.00 13.67 92 ASN B N 1
ATOM 717 C CA . ASN A 1 92 ? 18.313 38.945 3.778 1.00 13.39 92 ASN B CA 1
ATOM 718 C C . ASN A 1 92 ? 17.938 37.953 4.882 1.00 12.78 92 ASN B C 1
ATOM 719 O O . ASN A 1 92 ? 17.127 37.039 4.668 1.00 12.74 92 ASN B O 1
ATOM 724 N N . ILE A 1 93 ? 18.499 38.161 6.056 1.00 12.46 93 ILE B N 1
ATOM 725 C CA . ILE A 1 93 ? 18.146 37.371 7.242 1.00 12.26 93 ILE B CA 1
ATOM 726 C C . ILE A 1 93 ? 16.681 37.583 7.503 1.00 12.78 93 ILE B C 1
ATOM 727 O O . ILE A 1 93 ? 15.972 36.629 7.769 1.00 13.02 93 ILE B O 1
ATOM 732 N N . ALA A 1 94 ? 16.217 38.827 7.426 1.00 12.80 94 ALA B N 1
ATOM 733 C CA . ALA A 1 94 ? 14.800 39.105 7.596 1.00 13.69 94 ALA B CA 1
ATOM 734 C C . ALA A 1 94 ? 13.929 38.406 6.547 1.00 13.40 94 ALA B C 1
ATOM 735 O O . ALA A 1 94 ? 12.864 37.923 6.885 1.00 14.03 94 ALA B O 1
ATOM 737 N N . ASP A 1 95 ? 14.379 38.335 5.302 1.00 13.28 95 ASP B N 1
ATOM 738 C CA . ASP A 1 95 ? 13.674 37.566 4.265 1.00 14.03 95 ASP B CA 1
ATOM 739 C C . ASP A 1 95 ? 13.525 36.113 4.674 1.00 14.36 95 ASP B C 1
ATOM 740 O O . ASP A 1 95 ? 12.463 35.513 4.466 1.00 13.70 95 ASP B O 1
ATOM 745 N N . LYS A 1 96 ? 14.594 35.552 5.248 1.00 13.33 96 LYS B N 1
ATOM 746 C CA . LYS A 1 96 ? 14.565 34.150 5.644 1.00 13.48 96 LYS B CA 1
ATOM 747 C C . LYS A 1 96 ? 13.653 33.937 6.838 1.00 13.53 96 LYS B C 1
ATOM 748 O O . LYS A 1 96 ? 12.979 32.931 6.909 1.00 13.40 96 LYS B O 1
ATOM 754 N N . CYS A 1 97 ? 13.627 34.882 7.771 1.00 13.75 97 CYS B N 1
ATOM 755 C CA . CYS A 1 97 ? 12.701 34.810 8.900 1.00 13.87 97 CYS B CA 1
ATOM 756 C C . CYS A 1 97 ? 11.254 34.881 8.421 1.00 13.88 97 CYS B C 1
ATOM 757 O O . CYS A 1 97 ? 10.418 34.129 8.881 1.00 15.31 97 CYS B O 1
ATOM 760 N N . HIS A 1 98 ? 10.986 35.791 7.504 1.00 13.38 98 HIS B N 1
ATOM 761 C CA . HIS A 1 98 ? 9.701 35.930 6.829 1.00 14.07 98 HIS B CA 1
ATOM 762 C C . HIS A 1 98 ? 9.267 34.596 6.208 1.00 13.87 98 HIS B C 1
ATOM 763 O O . HIS A 1 98 ? 8.132 34.136 6.412 1.00 12.19 98 HIS B O 1
ATOM 770 N N . ASP A 1 99 ? 10.196 33.932 5.522 1.00 13.65 99 ASP B N 1
ATOM 771 C CA . ASP A 1 99 ? 9.876 32.640 4.909 1.00 14.40 99 ASP B CA 1
ATOM 772 C C . ASP A 1 99 ? 9.625 31.518 5.930 1.00 13.45 99 ASP B C 1
ATOM 773 O O . ASP A 1 99 ? 8.823 30.656 5.659 1.00 12.48 99 ASP B O 1
ATOM 778 N N . ILE A 1 100 ? 10.303 31.545 7.079 1.00 13.02 100 ILE B N 1
ATOM 779 C CA . ILE A 1 100 ? 10.050 30.584 8.149 1.00 13.75 100 ILE B CA 1
ATOM 780 C C . ILE A 1 100 ? 8.641 30.770 8.673 1.00 14.06 100 ILE B C 1
ATOM 781 O O . ILE A 1 100 ? 7.926 29.793 8.847 1.00 15.14 100 ILE B O 1
ATOM 786 N N . ALA A 1 101 ? 8.253 32.022 8.886 1.00 13.87 101 ALA B N 1
ATOM 787 C CA . ALA A 1 101 ? 6.927 32.386 9.369 1.00 13.45 101 ALA B CA 1
ATOM 788 C C . ALA A 1 101 ? 5.818 31.962 8.407 1.00 13.73 101 ALA B C 1
ATOM 789 O O . ALA A 1 101 ? 4.788 31.462 8.846 1.00 12.96 101 ALA B O 1
ATOM 791 N N . LYS A 1 102 ? 6.036 32.151 7.104 1.00 13.70 102 LYS B N 1
ATOM 792 C CA . LYS A 1 102 ? 5.117 31.657 6.076 1.00 14.32 102 LYS B CA 1
ATOM 793 C C . LYS A 1 102 ? 4.922 30.143 6.186 1.00 12.92 102 LYS B C 1
ATOM 794 O O . LYS A 1 102 ? 3.818 29.623 6.055 1.00 12.59 102 LYS B O 1
ATOM 800 N N . ASN A 1 103 ? 6.021 29.434 6.377 1.00 11.87 103 ASN B N 1
ATOM 801 C CA . ASN A 1 103 ? 5.958 28.006 6.586 1.00 11.66 103 ASN B CA 1
ATOM 80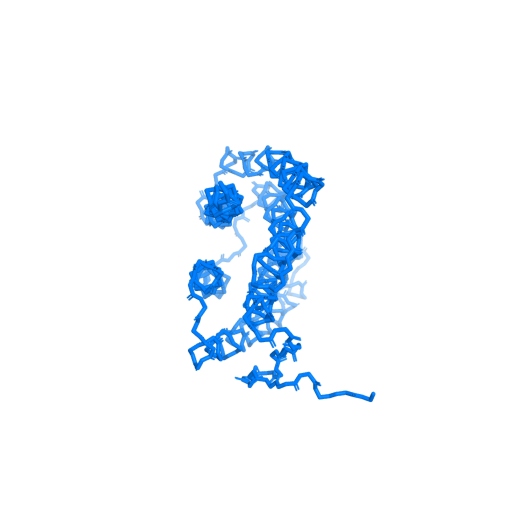2 C C . ASN A 1 103 ? 5.234 27.612 7.883 1.00 11.40 103 ASN B C 1
ATOM 803 O O . ASN A 1 103 ? 4.497 26.656 7.874 1.00 10.57 103 ASN B O 1
ATOM 808 N N . VAL A 1 104 ? 5.426 28.357 8.962 1.00 11.65 104 VAL B N 1
ATOM 809 C CA . VAL A 1 104 ? 4.690 28.120 10.206 1.00 12.18 104 VAL B CA 1
ATOM 810 C C . VAL A 1 104 ? 3.172 28.202 9.997 1.00 12.40 104 VAL B C 1
ATOM 811 O O . VAL A 1 104 ? 2.440 27.289 10.392 1.00 11.92 104 VAL B O 1
ATOM 815 N N . LEU A 1 105 ? 2.710 29.262 9.336 1.00 12.82 105 LEU B N 1
ATOM 816 C CA . LEU A 1 105 ? 1.288 29.423 9.041 1.00 13.58 105 LEU B CA 1
ATOM 817 C C . LEU A 1 105 ? 0.730 28.225 8.256 1.00 14.30 105 LEU B C 1
ATOM 818 O O . LEU A 1 105 ? -0.356 27.733 8.540 1.00 13.86 105 LEU B O 1
ATOM 823 N N . GLU A 1 106 ? 1.492 27.737 7.287 1.00 15.47 106 GLU B N 1
ATOM 824 C CA . GLU A 1 106 ? 1.059 26.592 6.484 1.00 16.69 106 GLU B CA 1
ATOM 825 C C . GLU A 1 106 ? 1.040 25.288 7.312 1.00 17.77 106 GLU B C 1
ATOM 826 O O . GLU A 1 106 ? 0.112 24.474 7.196 1.00 16.67 106 GLU B O 1
ATOM 832 N N . LEU A 1 107 ? 2.056 25.121 8.158 1.00 19.39 107 LEU B N 1
ATOM 833 C CA . LEU A 1 107 ? 2.162 23.976 9.072 1.00 21.30 107 LEU B CA 1
ATOM 834 C C . LEU A 1 107 ? 0.980 23.901 10.035 1.00 23.63 107 LEU B C 1
ATOM 835 O O . LEU A 1 107 ? 0.560 22.810 10.439 1.00 23.26 107 LEU B O 1
ATOM 840 N N . MET A 1 108 ? 0.449 25.065 10.401 1.00 26.71 108 MET B N 1
ATOM 841 C CA . MET A 1 108 ? -0.637 25.160 11.369 1.00 29.48 108 MET B CA 1
ATOM 842 C C . MET A 1 108 ? -1.983 24.705 10.781 1.00 33.21 108 MET B C 1
ATOM 843 O O . MET A 1 108 ? -2.937 24.524 11.518 1.00 33.55 108 MET B O 1
ATOM 848 N N . GLU A 1 109 ? -2.039 24.517 9.462 1.00 38.17 109 GLU B N 1
ATOM 849 C CA . GLU A 1 109 ? -3.221 23.981 8.761 1.00 41.51 109 GLU B CA 1
ATOM 850 C C . GLU A 1 109 ? -3.492 22.497 9.028 1.00 44.14 109 GLU B C 1
ATOM 851 O O . GLU A 1 109 ? -4.545 21.972 8.637 1.00 45.67 109 GLU B O 1
ATOM 857 N N . GLU A 1 110 ? -2.539 21.797 9.629 1.00 46.13 110 GLU B N 1
ATOM 858 C CA . GLU A 1 110 ? -2.772 20.408 9.974 1.00 47.94 110 GLU B CA 1
ATOM 859 C C . GLU A 1 110 ? -2.010 20.028 11.231 1.00 48.30 110 GLU B C 1
ATOM 860 O O . GLU A 1 110 ? -1.167 20.791 11.687 1.00 48.43 110 GLU B O 1
ATOM 866 N N . PRO A 1 111 ? -2.337 18.889 11.842 1.00 49.05 111 PRO B N 1
ATOM 867 C CA . PRO A 1 111 ? -1.785 18.584 13.171 1.00 49.54 111 PRO B CA 1
ATOM 868 C C . PRO A 1 111 ? -0.258 18.466 13.186 1.00 50.26 111 PRO B C 1
ATOM 869 O O . PRO A 1 111 ? 0.333 18.250 12.125 1.00 50.45 111 PRO B O 1
ATOM 873 N N . PRO A 1 112 ? 0.361 18.607 14.357 1.00 50.51 112 PRO B N 1
ATOM 874 C CA . PRO A 1 112 ? 1.824 18.530 14.476 1.00 50.97 112 PRO B CA 1
ATOM 875 C C . PRO A 1 112 ? 2.351 17.202 13.962 1.00 51.44 112 PRO B C 1
ATOM 876 O O . PRO A 1 112 ? 1.783 16.172 14.319 1.00 51.73 112 PRO B O 1
ATOM 880 N N . LEU A 1 113 ? 3.419 17.222 13.167 1.00 51.37 113 LEU B N 1
ATOM 881 C CA . LEU A 1 113 ? 3.960 16.005 12.565 1.00 51.56 113 LEU B CA 1
ATOM 882 C C . LEU A 1 113 ? 4.685 15.129 13.570 1.00 51.43 113 LEU B C 1
ATOM 883 O O . LEU A 1 113 ? 4.518 13.913 13.581 1.00 52.21 113 LEU B O 1
ATOM 888 N N . LYS A 1 114 ? 5.513 15.756 14.393 1.00 51.33 114 LYS B N 1
ATOM 889 C CA . LYS A 1 114 ? 6.389 15.040 15.314 1.00 51.04 114 LYS B CA 1
ATOM 890 C C . LYS A 1 114 ? 6.981 16.000 16.338 1.00 50.35 114 LYS B C 1
ATOM 891 O O . LYS A 1 114 ? 6.839 17.223 16.207 1.00 50.69 114 LYS B O 1
ATOM 897 N N . PRO A 1 115 ? 7.621 15.461 17.377 1.00 49.07 115 PRO B N 1
ATOM 898 C CA . PRO A 1 115 ? 8.425 16.277 18.297 1.00 47.67 115 PRO B CA 1
ATOM 899 C C . PRO A 1 115 ? 9.608 17.020 17.6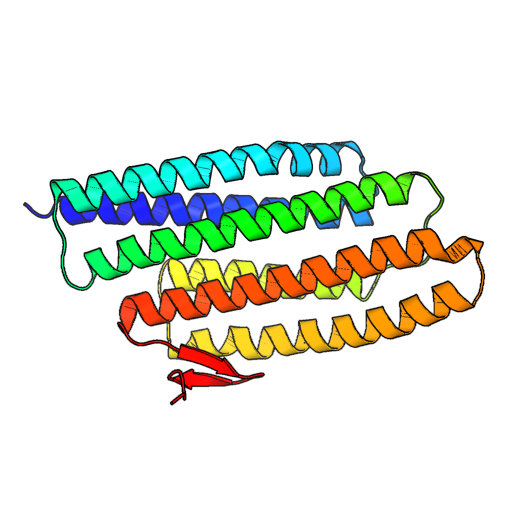52 1.00 46.05 115 PRO B C 1
ATOM 900 O O . PRO A 1 115 ? 10.352 16.445 16.857 1.00 46.61 115 PRO B O 1
ATOM 904 N N . LEU A 1 116 ? 9.792 18.280 18.042 1.00 43.98 116 LEU B N 1
ATOM 905 C CA . LEU A 1 116 ? 10.845 19.125 17.493 1.00 41.84 116 LEU B CA 1
ATOM 906 C C . LEU A 1 116 ? 11.987 19.158 18.485 1.00 39.01 116 LEU B C 1
ATOM 907 O O . LEU A 1 116 ? 11.795 19.625 19.623 1.00 39.83 116 LEU B O 1
ATOM 912 N N . GLU A 1 117 ? 13.153 18.672 18.060 1.00 34.59 117 GLU B N 1
ATOM 913 C CA . GLU A 1 117 ? 14.387 18.744 18.847 1.00 31.32 117 GLU B CA 1
ATOM 914 C C . GLU A 1 117 ? 15.530 19.367 18.030 1.00 28.35 117 GLU B C 1
ATOM 915 O O . GLU A 1 117 ? 16.105 20.373 18.423 1.00 26.38 117 GLU B O 1
ATOM 921 N N . ASP A 1 118 ? 15.856 18.755 16.899 1.00 25.44 118 ASP B N 1
ATOM 922 C CA . ASP A 1 118 ? 16.975 19.221 16.090 1.00 24.00 118 ASP B CA 1
ATOM 923 C C . ASP A 1 118 ? 16.750 20.622 15.510 1.00 22.15 118 ASP B C 1
ATOM 924 O O . ASP A 1 118 ? 17.706 21.366 15.376 1.00 21.54 118 ASP B O 1
ATOM 929 N N . ILE A 1 119 ? 15.518 20.975 15.147 1.00 20.96 119 ILE B N 1
ATOM 930 C CA . ILE A 1 119 ? 15.263 22.301 14.569 1.00 20.58 119 ILE B CA 1
ATOM 931 C C . ILE A 1 119 ? 15.447 23.384 15.654 1.00 19.84 119 ILE B C 1
ATOM 932 O O . ILE A 1 119 ? 16.184 24.334 15.426 1.00 19.71 119 ILE B O 1
ATOM 937 N N . PRO A 1 120 ? 14.783 23.263 16.802 1.00 18.92 120 PRO B N 1
ATOM 938 C CA . PRO A 1 120 ? 15.069 24.153 17.935 1.00 19.00 120 PRO B CA 1
ATOM 939 C C . PRO A 1 120 ? 16.554 24.277 18.281 1.00 18.64 120 PRO B C 1
ATOM 940 O O . PRO A 1 120 ? 16.997 25.376 18.622 1.00 18.01 120 PRO B O 1
ATOM 944 N N . ALA A 1 121 ? 17.304 23.183 18.157 1.00 18.67 121 ALA B N 1
ATOM 945 C CA . ALA A 1 121 ? 18.743 23.189 18.445 1.00 18.62 121 ALA B CA 1
ATOM 946 C C . ALA A 1 121 ? 19.516 23.921 17.352 1.00 17.72 121 ALA B C 1
ATOM 947 O O . ALA A 1 121 ? 20.467 24.631 17.636 1.00 17.15 121 ALA B O 1
ATOM 949 N N . MET A 1 122 ? 19.117 23.741 16.100 1.00 17.65 122 MET B N 1
ATOM 950 C CA . MET A 1 122 ? 19.688 24.527 15.015 1.00 17.26 122 MET B CA 1
ATOM 951 C C . MET A 1 122 ? 19.499 26.012 15.268 1.00 16.83 122 MET B C 1
ATOM 952 O O . MET A 1 122 ? 20.439 26.773 15.104 1.00 17.62 122 MET B O 1
ATOM 957 N N . ALA A 1 123 ? 18.280 26.398 15.652 1.00 16.44 123 ALA B N 1
ATOM 958 C CA . ALA A 1 123 ? 17.907 27.797 15.899 1.00 16.33 123 ALA B CA 1
ATOM 959 C C . ALA A 1 123 ? 18.674 28.376 17.065 1.00 16.21 123 ALA B C 1
ATOM 960 O O . ALA A 1 123 ? 19.105 29.519 17.024 1.00 16.23 123 ALA B O 1
ATOM 962 N N . ASN A 1 124 ? 18.831 27.587 18.116 1.00 16.40 124 ASN B N 1
ATOM 963 C CA . ASN A 1 124 ? 19.555 28.032 19.284 1.00 16.34 124 ASN B CA 1
ATOM 964 C C . ASN A 1 124 ? 20.999 28.346 18.925 1.00 15.94 124 ASN B C 1
ATOM 965 O O . ASN A 1 124 ? 21.519 29.391 19.305 1.00 15.57 124 ASN B O 1
ATOM 970 N N . GLN A 1 125 ? 21.633 27.471 18.152 1.00 15.51 125 GLN B N 1
ATOM 971 C CA . GLN A 1 125 ? 23.021 27.678 17.757 1.00 15.41 125 GLN B CA 1
ATOM 972 C C . GLN A 1 125 ? 23.106 28.876 16.831 1.00 14.79 125 GLN B C 1
ATOM 973 O O . GLN A 1 125 ? 24.070 29.641 16.845 1.00 11.94 125 GLN B O 1
ATOM 979 N N . THR A 1 126 ? 22.080 29.042 16.001 1.00 14.99 126 THR B N 1
ATOM 980 C CA . THR A 1 126 ? 22.097 30.119 15.047 1.00 14.89 126 THR B CA 1
ATOM 981 C C . THR A 1 126 ? 21.917 31.462 15.731 1.00 15.25 126 THR B C 1
ATOM 982 O O . THR A 1 126 ? 22.533 32.446 15.352 1.00 14.94 126 THR B O 1
ATOM 986 N N . SER A 1 127 ? 21.054 31.506 16.725 1.00 15.88 127 SER B N 1
ATOM 987 C CA . SER A 1 127 ? 20.842 32.733 17.469 1.00 17.34 127 SER B CA 1
ATOM 988 C C . SER A 1 127 ? 22.095 33.124 18.266 1.00 16.85 127 SER B C 1
ATOM 989 O O . SER A 1 127 ? 22.349 34.313 18.427 1.00 16.68 127 SER B O 1
ATOM 992 N N . GLU A 1 128 ? 22.865 32.137 18.743 1.00 16.73 128 GLU B N 1
ATOM 993 C CA . GLU A 1 128 ? 24.179 32.390 19.358 1.00 17.19 128 GLU B CA 1
ATOM 994 C C . GLU A 1 128 ? 25.141 33.043 18.339 1.00 16.80 128 GLU B C 1
ATOM 995 O O . GLU A 1 128 ? 25.883 33.980 18.662 1.00 16.09 128 GLU B O 1
ATOM 1001 N N . MET A 1 129 ? 25.126 32.518 17.125 1.00 15.37 129 MET B N 1
ATOM 1002 C CA . MET A 1 129 ? 25.985 33.020 16.052 1.00 15.53 129 MET B CA 1
ATOM 1003 C C . MET A 1 129 ? 25.608 34.440 15.646 1.00 14.66 129 MET B C 1
ATOM 1004 O O . MET A 1 129 ? 26.477 35.273 15.475 1.00 14.72 129 MET B O 1
ATOM 1009 N N . LEU A 1 130 ? 24.307 34.706 15.512 1.00 13.71 130 LEU B N 1
ATOM 1010 C CA . LEU A 1 130 ? 23.808 36.046 15.241 1.00 12.43 130 LEU B CA 1
ATOM 1011 C C . LEU A 1 130 ? 24.257 37.064 16.291 1.00 12.42 130 LEU B C 1
ATOM 1012 O O . LEU A 1 130 ? 24.735 38.139 15.962 1.00 11.92 130 LEU B O 1
ATOM 1017 N N . LYS A 1 131 ? 24.052 36.721 17.555 1.00 11.62 131 LYS B N 1
ATOM 1018 C CA . LYS A 1 131 ? 24.440 37.565 18.679 1.00 12.33 131 LYS B CA 1
ATOM 1019 C C . LYS A 1 131 ? 25.939 37.858 18.646 1.00 11.75 131 LYS B C 1
ATOM 1020 O O . LYS A 1 131 ? 26.388 38.995 18.773 1.00 11.02 131 LYS B O 1
ATOM 1026 N N . PHE A 1 132 ? 26.706 36.806 18.434 1.00 12.13 132 PHE B N 1
ATOM 1027 C CA . PHE A 1 132 ? 28.151 36.898 18.361 1.00 13.22 132 PHE B CA 1
ATOM 1028 C C . PHE A 1 132 ? 28.604 37.767 17.158 1.00 13.46 132 PHE B C 1
ATOM 1029 O O . PHE A 1 132 ? 29.526 38.586 17.284 1.00 12.43 132 PHE B O 1
ATOM 1037 N N . ALA A 1 133 ? 27.937 37.611 16.021 1.00 13.26 133 ALA B N 1
ATOM 1038 C CA . ALA A 1 133 ? 28.296 38.369 14.822 1.00 14.05 133 ALA B CA 1
ATOM 1039 C C . ALA A 1 133 ? 28.084 39.857 15.068 1.00 14.29 133 ALA B C 1
ATOM 1040 O O . ALA A 1 133 ? 28.918 40.671 14.698 1.00 15.01 133 ALA B O 1
ATOM 1042 N N . LEU A 1 134 ? 26.983 40.203 15.719 1.00 14.64 134 LEU B N 1
ATOM 1043 C CA . LEU A 1 134 ? 26.626 41.596 15.908 1.00 15.10 134 LEU B CA 1
ATOM 1044 C C . LEU A 1 134 ? 27.554 42.224 16.926 1.00 14.66 134 LEU B C 1
ATOM 1045 O O . LEU A 1 134 ? 27.831 43.411 16.859 1.00 14.49 134 LEU B O 1
ATOM 1050 N N . ARG A 1 135 ? 28.058 41.405 17.842 1.00 14.60 135 ARG B N 1
ATOM 1051 C CA . ARG A 1 135 ? 29.031 41.859 18.832 1.00 14.99 135 ARG B CA 1
ATOM 1052 C C . ARG A 1 135 ? 30.429 42.039 18.249 1.00 14.10 135 ARG B C 1
ATOM 1053 O O . ARG A 1 135 ? 31.198 42.894 18.694 1.00 14.65 135 ARG B O 1
ATOM 1061 N N . MET A 1 136 ? 30.748 41.247 17.248 1.00 13.75 136 MET B N 1
ATOM 1062 C CA . MET A 1 136 ? 31.962 41.443 16.489 1.00 13.77 136 MET B CA 1
ATOM 1063 C C . MET A 1 136 ? 31.869 42.714 15.636 1.00 13.62 136 MET B C 1
ATOM 1064 O O . MET A 1 136 ? 32.822 43.485 15.588 1.00 12.75 136 MET B O 1
ATOM 1069 N N . PHE A 1 137 ? 30.717 42.961 15.005 1.00 13.16 137 PHE B N 1
ATOM 1070 C CA . PHE A 1 137 ? 30.505 44.217 14.287 1.00 13.50 137 PHE B CA 1
ATOM 1071 C C . PHE A 1 137 ? 30.644 45.448 15.191 1.00 13.98 137 PHE B C 1
ATOM 1072 O O . PHE A 1 137 ? 31.221 46.457 14.784 1.00 13.06 137 PHE B O 1
ATOM 1080 N N . ALA A 1 138 ? 30.140 45.352 16.418 1.00 14.32 138 ALA B N 1
ATOM 1081 C CA . ALA A 1 138 ? 30.217 46.455 17.369 1.00 15.16 138 ALA B CA 1
ATOM 1082 C C . ALA A 1 138 ? 31.663 46.698 17.820 1.00 15.85 138 ALA B C 1
ATOM 1083 O O . ALA A 1 138 ? 32.087 47.839 17.945 1.00 15.52 138 ALA B O 1
ATOM 1085 N N . ASP A 1 139 ? 32.398 45.614 18.063 1.00 17.22 139 ASP B N 1
ATOM 1086 C CA . ASP A 1 139 ? 33.802 45.676 18.477 1.00 18.45 139 ASP B CA 1
ATOM 1087 C C . ASP A 1 139 ? 34.557 44.409 18.056 1.00 19.30 139 ASP B C 1
ATOM 1088 O O . ASP A 1 139 ? 34.533 43.398 18.764 1.00 19.83 139 ASP B O 1
ATOM 1093 N N . VAL A 1 140 ? 35.263 44.500 16.930 1.00 20.30 140 VAL B N 1
ATOM 1094 C CA . VAL A 1 140 ? 35.907 43.338 16.311 1.00 21.29 140 VAL B CA 1
ATOM 1095 C C . VAL A 1 140 ? 37.082 42.784 17.129 1.00 21.61 140 VAL B C 1
ATOM 1096 O O . VAL A 1 140 ? 37.963 43.521 17.558 1.00 21.96 140 VAL B O 1
ATOM 1100 N N . ASN A 1 141 ? 37.047 41.474 17.352 1.00 21.94 141 ASN B N 1
ATOM 1101 C CA . ASN A 1 141 ? 38.153 40.717 17.915 1.00 22.08 141 ASN B CA 1
ATOM 1102 C C . ASN A 1 141 ? 38.458 39.621 16.896 1.00 22.48 141 ASN B C 1
ATOM 1103 O O . ASN A 1 141 ? 37.700 38.655 16.783 1.00 22.26 141 ASN B O 1
ATOM 1108 N N . VAL A 1 142 ? 39.543 39.783 16.136 1.00 22.56 142 VAL B N 1
ATOM 1109 C CA . VAL A 1 142 ? 39.842 38.871 15.028 1.00 22.71 142 VAL B CA 1
ATOM 1110 C C . VAL A 1 142 ? 40.204 37.479 15.546 1.00 22.61 142 VAL B C 1
ATOM 1111 O O . VAL A 1 142 ? 39.839 36.458 14.938 1.00 22.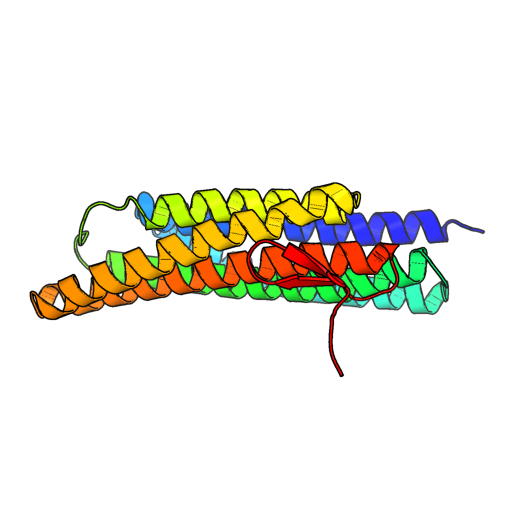89 142 VAL B O 1
ATOM 1115 N N . GLU A 1 143 ? 40.884 37.433 16.687 1.00 22.42 143 GLU B N 1
ATOM 1116 C CA . GLU A 1 143 ? 41.316 36.151 17.238 1.00 22.48 143 GLU B CA 1
ATOM 1117 C C . GLU A 1 143 ? 40.134 35.311 17.723 1.00 21.71 143 GLU B C 1
ATOM 1118 O O . GLU A 1 143 ? 40.204 34.090 17.675 1.00 22.71 143 GLU B O 1
ATOM 1124 N N . LYS A 1 144 ? 39.059 35.965 18.164 1.00 20.52 144 LYS B N 1
ATOM 1125 C CA . LYS A 1 144 ? 37.852 35.280 18.651 1.00 19.89 144 LYS B CA 1
ATOM 1126 C C . LYS A 1 144 ? 36.817 35.097 17.532 1.00 19.23 144 LYS B C 1
ATOM 1127 O O . LYS A 1 144 ? 35.959 34.220 17.617 1.00 18.19 144 LYS B O 1
ATOM 1133 N N . SER A 1 145 ? 36.903 35.917 16.487 1.00 18.73 145 SER B N 1
ATOM 1134 C CA . SER A 1 145 ? 35.930 35.862 15.400 1.00 18.85 145 SER B CA 1
ATOM 1135 C C . SER A 1 145 ? 35.970 34.489 14.702 1.00 18.64 145 SER B C 1
ATOM 1136 O O . SER A 1 145 ? 34.961 34.011 14.201 1.00 17.65 145 SER B O 1
ATOM 1139 N N . PHE A 1 146 ? 37.141 33.857 14.735 1.00 19.26 146 PHE B N 1
ATOM 1140 C CA . PHE A 1 146 ? 37.366 32.454 14.354 1.00 20.02 146 PHE B CA 1
ATOM 1141 C C . PHE A 1 146 ? 36.283 31.487 14.860 1.00 19.74 146 PHE B C 1
ATOM 1142 O O . PHE A 1 146 ? 35.920 30.532 14.172 1.00 20.19 146 PHE B O 1
ATOM 1150 N N . GLU A 1 147 ? 35.745 31.754 16.045 1.00 18.85 147 GLU B N 1
ATOM 1151 C CA . GLU A 1 147 ? 34.754 30.869 16.658 1.00 18.77 147 GLU B CA 1
ATOM 1152 C C . GLU A 1 147 ? 33.442 30.713 15.880 1.00 18.14 147 GLU B C 1
ATOM 1153 O O . GLU A 1 147 ? 32.807 29.673 15.957 1.00 18.18 147 GLU B O 1
ATOM 1159 N N . VAL A 1 148 ? 33.026 31.734 15.145 1.00 16.85 148 VAL B N 1
ATOM 1160 C CA . VAL A 1 148 ? 31.792 31.625 14.361 1.00 16.89 148 VAL B CA 1
ATOM 1161 C C . VAL A 1 148 ? 31.820 30.448 13.372 1.00 16.28 148 VAL B C 1
ATOM 1162 O O . VAL A 1 148 ? 30.791 29.804 13.152 1.00 15.59 148 VAL B O 1
ATOM 1166 N N . CYS A 1 149 ? 32.988 30.175 12.794 1.00 16.27 149 CYS B N 1
ATOM 1167 C CA . CYS A 1 149 ? 33.145 29.122 11.780 1.00 16.63 149 CYS B CA 1
ATOM 1168 C C . CYS A 1 149 ? 32.848 27.744 12.353 1.00 16.39 149 CYS B C 1
ATOM 1169 O O . CYS A 1 149 ? 32.126 26.941 11.747 1.00 15.74 149 CYS B O 1
ATOM 1172 N N . ARG A 1 150 ? 33.432 27.469 13.522 1.00 15.41 150 ARG B N 1
ATOM 1173 C CA . ARG A 1 150 ? 33.131 26.251 14.274 1.00 15.17 150 ARG B CA 1
ATOM 1174 C C . ARG A 1 150 ? 31.651 26.125 14.630 1.00 14.26 150 ARG B C 1
ATOM 1175 O O . ARG A 1 150 ? 31.089 25.024 14.586 1.00 12.53 150 ARG B O 1
ATOM 1183 N N . MET A 1 151 ? 31.040 27.245 15.017 1.00 14.12 151 MET B N 1
ATOM 1184 C CA . MET A 1 151 ? 29.623 27.265 15.370 1.00 15.19 151 MET B CA 1
ATOM 1185 C C . MET A 1 151 ? 28.764 26.867 14.171 1.00 14.98 151 MET B C 1
ATOM 1186 O O . MET A 1 151 ? 27.746 26.178 14.320 1.00 15.41 151 MET B O 1
ATOM 1191 N N . ASP A 1 152 ? 29.183 27.284 12.984 1.00 14.51 152 ASP B N 1
ATOM 1192 C CA . ASP A 1 152 ? 28.442 26.976 11.784 1.00 14.66 152 ASP B CA 1
ATOM 1193 C C . ASP A 1 152 ? 28.470 25.485 11.434 1.00 14.96 152 ASP B C 1
ATOM 1194 O O . ASP A 1 152 ? 27.544 24.957 10.830 1.00 14.66 152 ASP B O 1
ATOM 1199 N N . SER A 1 153 ? 29.548 24.817 11.813 1.00 15.52 153 SER B N 1
ATOM 1200 C CA . SER A 1 153 ? 29.722 23.409 11.500 1.00 15.14 153 SER B CA 1
ATOM 1201 C C . SER A 1 153 ? 28.707 22.590 12.267 1.00 14.88 153 SER B C 1
ATOM 1202 O O . SER A 1 153 ? 28.273 21.564 11.800 1.00 13.96 153 SER B O 1
ATOM 1205 N N . LYS A 1 154 ? 28.307 23.088 13.428 1.00 15.19 154 LYS B N 1
ATOM 1206 C CA . LYS A 1 154 ? 27.260 22.459 14.231 1.00 15.33 154 LYS B CA 1
ATOM 1207 C C . LYS A 1 154 ? 25.922 22.598 13.544 1.00 14.35 154 LYS B C 1
ATOM 1208 O O . LYS A 1 154 ? 25.133 21.655 13.501 1.00 13.63 154 LYS B O 1
ATOM 1214 N N . VAL A 1 155 ? 25.664 23.774 12.992 1.00 14.07 155 VAL B N 1
ATOM 1215 C CA . VAL A 1 155 ? 24.455 23.975 12.207 1.00 13.54 155 VAL B CA 1
ATOM 1216 C C . VAL A 1 155 ? 24.460 23.091 10.934 1.00 13.61 155 VAL B C 1
ATOM 1217 O O . VAL A 1 155 ? 23.444 22.490 10.608 1.00 14.20 155 VAL B O 1
ATOM 1221 N N . ASP A 1 156 ? 25.574 23.001 10.224 1.00 13.18 156 ASP B N 1
ATOM 1222 C CA . ASP A 1 156 ? 25.641 22.151 9.038 1.00 13.56 156 ASP B CA 1
ATOM 1223 C C . ASP A 1 156 ? 25.317 20.681 9.390 1.00 14.41 156 ASP B C 1
ATOM 1224 O O . ASP A 1 156 ? 24.547 20.029 8.686 1.00 13.44 156 ASP B O 1
ATOM 1229 N N . ASP A 1 157 ? 25.943 20.156 10.449 1.00 14.86 157 ASP B N 1
ATOM 1230 C CA . ASP A 1 157 ? 25.721 18.764 10.862 1.00 15.97 157 ASP B CA 1
ATOM 1231 C C . ASP A 1 157 ? 24.285 18.471 11.271 1.00 15.93 157 ASP B C 1
ATOM 1232 O O . ASP A 1 157 ? 23.756 17.411 10.937 1.00 15.59 157 ASP B O 1
ATOM 1237 N N . LEU A 1 158 ? 23.660 19.406 11.980 1.00 15.75 158 LEU B N 1
ATOM 1238 C CA . LEU A 1 158 ? 22.252 19.290 12.355 1.00 15.95 158 LEU B CA 1
ATOM 1239 C C . LEU A 1 158 ? 21.341 19.301 11.136 1.00 16.42 158 LEU B C 1
ATOM 1240 O O . LEU A 1 158 ? 20.386 18.521 11.075 1.00 16.28 158 LEU B O 1
ATOM 1245 N N . TYR A 1 159 ? 21.626 20.206 10.192 1.00 15.80 159 TYR B N 1
ATOM 1246 C CA . TYR A 1 159 ? 20.865 20.312 8.964 1.00 15.70 159 TYR B CA 1
ATOM 1247 C C . TYR A 1 159 ? 20.869 18.980 8.212 1.00 15.88 159 TYR B C 1
ATOM 1248 O O . TYR A 1 159 ? 19.821 18.522 7.769 1.00 16.15 159 TYR B O 1
ATOM 1257 N N . GLU A 1 160 ? 22.049 18.379 8.058 1.00 15.89 160 GLU B N 1
ATOM 1258 C CA . GLU A 1 160 ? 22.187 17.103 7.355 1.00 16.69 160 GLU B CA 1
ATOM 1259 C C . GLU A 1 160 ? 21.355 16.003 8.029 1.00 16.12 160 GLU B C 1
ATOM 1260 O O . GLU A 1 160 ? 20.733 15.180 7.353 1.00 15.42 160 GLU B O 1
ATOM 1266 N N . LYS A 1 161 ? 21.349 16.000 9.365 1.00 15.50 161 LYS B N 1
ATOM 1267 C CA . LYS A 1 161 ? 20.586 15.018 10.147 1.00 15.30 161 LYS B CA 1
ATOM 1268 C C . LYS A 1 161 ? 19.107 15.198 9.916 1.00 14.67 161 LYS B C 1
ATOM 1269 O O . LYS A 1 161 ? 18.422 14.245 9.618 1.00 14.66 161 LYS B O 1
ATOM 1275 N N . VAL A 1 162 ? 18.642 16.439 10.054 1.00 15.16 162 VAL B N 1
ATOM 1276 C CA . VAL A 1 162 ? 17.251 16.809 9.878 1.00 15.43 162 VAL B CA 1
ATOM 1277 C C . VAL A 1 162 ? 16.795 16.457 8.465 1.00 15.07 162 VAL B C 1
ATOM 1278 O O . VAL A 1 162 ? 15.713 15.921 8.283 1.00 15.17 162 VAL B O 1
ATOM 1282 N N . ARG A 1 163 ? 17.630 16.752 7.476 1.00 15.12 163 ARG B N 1
ATOM 1283 C CA . ARG A 1 163 ? 17.302 16.493 6.072 1.00 14.90 163 ARG B CA 1
ATOM 1284 C C . ARG A 1 163 ? 17.059 14.996 5.856 1.00 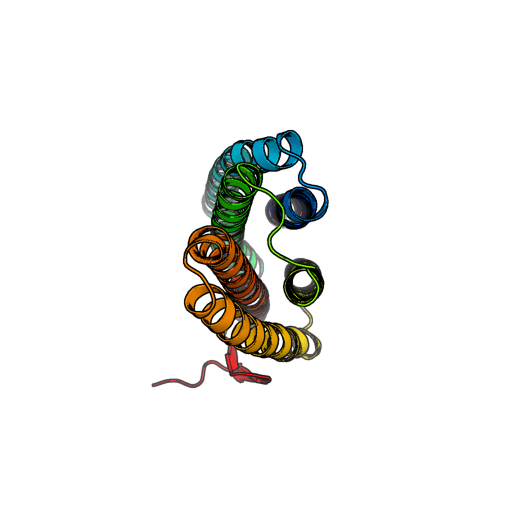15.12 163 ARG B C 1
ATOM 1285 O O . ARG A 1 163 ? 16.070 14.602 5.253 1.00 15.09 163 ARG B O 1
ATOM 1293 N N . GLU A 1 164 ? 17.953 14.164 6.380 1.00 15.18 164 GLU B N 1
ATOM 1294 C CA . GLU A 1 164 ? 17.849 12.723 6.219 1.00 15.96 164 GLU B CA 1
ATOM 1295 C C . GLU A 1 164 ? 16.608 12.155 6.944 1.00 15.50 164 GLU B C 1
ATOM 1296 O O . GLU A 1 164 ? 15.907 11.283 6.412 1.00 14.89 164 GLU B O 1
ATOM 1302 N N . GLU A 1 165 ? 16.339 12.670 8.138 1.00 15.23 165 GLU B N 1
ATOM 1303 C CA . GLU A 1 165 ? 15.213 12.232 8.946 1.00 15.78 165 GLU B CA 1
ATOM 1304 C C . GLU A 1 165 ? 13.876 12.608 8.291 1.00 15.62 165 GLU B C 1
ATOM 1305 O O . GLU A 1 165 ? 12.962 11.785 8.226 1.00 15.29 165 GLU B O 1
ATOM 1311 N N . LEU A 1 166 ? 13.786 13.828 7.775 1.00 15.02 166 LEU B N 1
ATOM 1312 C CA . LEU A 1 166 ? 12.569 14.302 7.136 1.00 15.32 166 LEU B CA 1
ATOM 1313 C C . LEU A 1 166 ? 12.332 13.625 5.797 1.00 14.86 166 LEU B C 1
ATOM 1314 O O . LEU A 1 166 ? 11.178 13.426 5.414 1.00 13.85 166 LEU B O 1
ATOM 1319 N N . LEU A 1 167 ? 13.403 13.238 5.102 1.00 14.43 167 LEU B N 1
ATOM 1320 C CA . LEU A 1 167 ? 13.239 12.453 3.868 1.00 14.75 167 LEU B CA 1
ATOM 1321 C C . LEU A 1 167 ? 12.592 11.109 4.174 1.00 14.28 167 LEU B C 1
ATOM 1322 O O . LEU A 1 167 ? 11.750 10.627 3.417 1.00 13.22 167 LEU B O 1
ATOM 1327 N N . LEU A 1 168 ? 12.994 10.514 5.293 1.00 14.27 168 LEU B N 1
ATOM 1328 C CA . LEU A 1 168 ? 12.404 9.266 5.741 1.00 14.35 168 LEU B CA 1
ATOM 1329 C C . LEU A 1 168 ? 10.917 9.425 6.080 1.00 14.28 168 LEU B C 1
ATOM 1330 O O . LEU A 1 168 ? 10.128 8.545 5.763 1.00 13.41 168 LEU B O 1
ATOM 1335 N N . TYR A 1 169 ? 10.545 10.533 6.717 1.00 14.59 169 TYR B N 1
ATOM 1336 C CA . TYR A 1 169 ? 9.132 10.799 7.031 1.00 15.49 169 TYR B CA 1
ATOM 1337 C C . TYR A 1 169 ? 8.309 10.946 5.752 1.00 15.87 169 TYR B C 1
ATOM 1338 O O . TYR A 1 169 ? 7.222 10.379 5.635 1.00 15.84 169 TYR B O 1
ATOM 1347 N N . MET A 1 170 ? 8.838 11.718 4.803 1.00 16.14 170 MET B N 1
ATOM 1348 C CA . MET A 1 170 ? 8.216 11.893 3.497 1.00 16.37 170 MET B CA 1
ATOM 1349 C C . MET A 1 170 ? 7.947 10.567 2.820 1.00 16.79 170 MET B C 1
ATOM 1350 O O . MET A 1 170 ? 6.901 10.411 2.193 1.00 17.11 170 MET B O 1
ATOM 1355 N N . MET A 1 171 ? 8.872 9.616 2.960 1.00 16.88 171 MET B N 1
ATOM 1356 C CA . MET A 1 171 ? 8.751 8.299 2.316 1.00 17.70 171 MET B CA 1
ATOM 1357 C C . MET A 1 171 ? 7.842 7.320 3.059 1.00 17.57 171 MET B C 1
ATOM 1358 O O . MET A 1 171 ? 7.365 6.352 2.469 1.00 17.55 171 MET B O 1
ATOM 1363 N N . GLU A 1 172 ? 7.627 7.569 4.345 1.00 18.02 172 GLU B N 1
ATOM 1364 C CA . GLU A 1 172 ? 6.863 6.662 5.195 1.00 18.91 172 GLU B CA 1
ATOM 1365 C C . GLU A 1 172 ? 5.388 6.655 4.842 1.00 18.38 172 GLU B C 1
ATOM 1366 O O . GLU A 1 172 ? 4.766 5.600 4.732 1.00 18.25 172 GLU B O 1
ATOM 1372 N N . SER A 1 173 ? 4.838 7.850 4.669 1.00 17.92 173 SER B N 1
ATOM 1373 C CA . SER A 1 173 ? 3.440 8.012 4.315 1.00 17.29 173 SER B CA 1
ATOM 1374 C C . SER A 1 173 ? 3.213 9.314 3.535 1.00 16.93 173 SER B C 1
ATOM 1375 O O . SER A 1 173 ? 3.877 10.313 3.790 1.00 16.75 173 SER B O 1
ATOM 1378 N N . PRO A 1 174 ? 2.288 9.299 2.576 1.00 16.27 174 PRO B N 1
ATOM 1379 C CA . PRO A 1 174 ? 1.904 10.532 1.875 1.00 16.17 174 PRO B CA 1
ATOM 1380 C C . PRO A 1 174 ? 1.355 11.622 2.797 1.00 15.91 174 PRO B C 1
ATOM 1381 O O . PRO A 1 174 ? 1.469 12.792 2.444 1.00 15.62 174 PRO B O 1
ATOM 1385 N N . LYS A 1 175 ? 0.772 11.249 3.936 1.00 15.95 175 LYS B N 1
ATOM 1386 C CA . LYS A 1 175 ? 0.169 12.223 4.847 1.00 16.31 175 LYS B CA 1
ATOM 1387 C C . LYS A 1 175 ? 1.202 13.007 5.657 1.00 16.22 175 LYS B C 1
ATOM 1388 O O . LYS A 1 175 ? 0.873 14.050 6.208 1.00 16.14 175 LYS B O 1
ATOM 1394 N N . TYR A 1 176 ? 2.442 12.512 5.702 1.00 16.04 176 TYR B N 1
ATOM 1395 C CA . TYR A 1 176 ? 3.555 13.206 6.359 1.00 15.91 176 TYR B CA 1
ATOM 1396 C C . TYR A 1 176 ? 4.297 14.184 5.427 1.00 15.31 176 TYR B C 1
ATOM 1397 O O . TYR A 1 176 ? 5.032 15.049 5.895 1.00 15.16 176 TYR B O 1
ATOM 1406 N N . VAL A 1 177 ? 4.111 14.030 4.119 1.00 14.83 177 VAL B N 1
ATOM 1407 C CA . VAL A 1 177 ? 4.904 14.752 3.125 1.00 14.20 177 VAL B CA 1
ATOM 1408 C C . VAL A 1 177 ? 4.918 16.282 3.288 1.00 14.20 177 VAL B C 1
ATOM 1409 O O . VAL A 1 177 ? 5.981 16.886 3.353 1.00 13.15 177 VAL B O 1
ATOM 1413 N N . LYS A 1 178 ? 3.747 16.905 3.336 1.00 13.82 178 LYS B N 1
ATOM 1414 C CA . LYS A 1 178 ? 3.679 18.366 3.306 1.00 13.47 178 LYS B CA 1
ATOM 1415 C C . LYS A 1 178 ? 4.331 18.984 4.557 1.00 12.89 178 LYS B C 1
ATOM 1416 O O . LYS A 1 178 ? 5.141 19.897 4.445 1.00 10.41 178 LYS B O 1
ATOM 1422 N N . ARG A 1 179 ? 4.012 18.444 5.729 1.00 12.52 179 ARG B N 1
ATOM 1423 C CA . ARG A 1 179 ? 4.610 18.915 6.968 1.00 12.83 179 ARG B CA 1
ATOM 1424 C C . ARG A 1 179 ? 6.119 18.709 6.985 1.00 12.82 179 ARG B C 1
ATOM 1425 O O . ARG A 1 179 ? 6.847 19.585 7.398 1.00 11.58 179 ARG B O 1
ATOM 1433 N N . ALA A 1 180 ? 6.569 17.531 6.549 1.00 13.01 180 ALA B N 1
ATOM 1434 C CA . ALA A 1 180 ? 7.989 17.214 6.522 1.00 12.57 180 ALA B CA 1
ATOM 1435 C C . ALA A 1 180 ? 8.720 18.169 5.598 1.00 12.41 180 ALA B C 1
ATOM 1436 O O . ALA A 1 180 ? 9.802 18.607 5.941 1.00 12.85 180 ALA B O 1
ATOM 1438 N N . LEU A 1 181 ? 8.114 18.520 4.459 1.00 12.01 181 LEU B N 1
ATOM 1439 C CA . LEU A 1 181 ? 8.723 19.454 3.517 1.00 12.13 181 LEU B CA 1
ATOM 1440 C C . LEU A 1 181 ? 8.816 20.834 4.135 1.00 12.22 181 LEU B C 1
ATOM 1441 O O . LEU A 1 181 ? 9.862 21.466 4.074 1.00 12.41 181 LEU B O 1
ATOM 1446 N N . LEU A 1 182 ? 7.727 21.286 4.748 1.00 12.15 182 LEU B N 1
ATOM 1447 C CA . LEU A 1 182 ? 7.664 22.611 5.333 1.00 12.00 182 LEU B CA 1
ATOM 1448 C C . LEU A 1 182 ? 8.678 22.753 6.465 1.00 12.26 182 LEU B C 1
ATOM 1449 O O . LEU A 1 182 ? 9.340 23.794 6.568 1.00 12.56 182 LEU B O 1
ATOM 1454 N N . LEU A 1 183 ? 8.814 21.709 7.283 1.00 11.63 183 LEU B N 1
ATOM 1455 C CA . LEU A 1 183 ? 9.838 21.668 8.322 1.00 12.33 183 LEU B CA 1
ATOM 1456 C C . LEU A 1 183 ? 11.254 21.646 7.755 1.00 12.73 183 LEU B C 1
ATOM 1457 O O . LEU A 1 183 ? 12.150 22.260 8.326 1.00 12.61 183 LEU B O 1
ATOM 1462 N N . LEU A 1 184 ? 11.457 20.923 6.652 1.00 12.52 184 LEU B N 1
ATOM 1463 C CA . LEU A 1 184 ? 12.769 20.830 6.027 1.00 14.29 184 LEU B CA 1
ATOM 1464 C C . LEU A 1 184 ? 13.205 22.182 5.460 1.00 14.04 184 LEU B C 1
ATOM 1465 O O . LEU A 1 184 ? 14.346 22.588 5.598 1.00 13.61 184 LEU B O 1
ATOM 1470 N N . GLU A 1 185 ? 12.263 22.867 4.833 1.00 13.77 185 GLU B N 1
ATOM 1471 C CA . GLU A 1 185 ? 12.467 24.218 4.346 1.00 13.65 185 GLU B CA 1
ATOM 1472 C C . GLU A 1 185 ? 12.783 25.195 5.488 1.00 13.24 185 GLU B C 1
ATOM 1473 O O . GLU A 1 185 ? 13.634 26.059 5.339 1.00 13.69 185 GLU B O 1
ATOM 1479 N N . ILE A 1 186 ? 12.126 25.068 6.620 1.00 13.80 186 ILE B N 1
ATOM 1480 C CA . ILE A 1 186 ? 12.495 25.885 7.764 1.00 14.50 186 ILE B CA 1
ATOM 1481 C C . ILE A 1 186 ? 13.952 25.632 8.183 1.00 14.89 186 ILE B C 1
ATOM 1482 O O . ILE A 1 186 ? 14.715 26.570 8.396 1.00 15.04 186 ILE B O 1
ATOM 1487 N N . ALA A 1 187 ? 14.335 24.368 8.293 1.00 15.09 187 ALA B N 1
ATOM 1488 C CA . ALA A 1 187 ? 15.717 23.996 8.639 1.00 15.38 187 ALA B CA 1
ATOM 1489 C C . ALA A 1 187 ? 16.742 24.633 7.671 1.00 15.31 187 ALA B C 1
ATOM 1490 O O . ALA A 1 187 ? 17.777 25.136 8.107 1.00 15.68 187 ALA B O 1
ATOM 1492 N N . GLY A 1 188 ? 16.446 24.562 6.380 1.00 14.85 188 GLY B N 1
ATOM 1493 C CA . GLY A 1 188 ? 17.244 25.160 5.326 1.00 15.63 188 GLY B CA 1
ATOM 1494 C C . GLY A 1 188 ? 17.406 26.676 5.470 1.00 15.22 188 GLY B C 1
ATOM 1495 O O . GLY A 1 188 ? 18.502 27.225 5.300 1.00 14.09 188 GLY B O 1
ATOM 1496 N N . ASN A 1 189 ? 16.315 27.343 5.794 1.00 15.23 189 ASN B N 1
ATOM 1497 C CA . ASN A 1 189 ? 16.344 28.786 6.082 1.00 15.85 189 ASN B CA 1
ATOM 1498 C C . ASN A 1 189 ? 17.220 29.140 7.324 1.00 15.76 189 ASN B C 1
ATOM 1499 O O . ASN A 1 189 ? 18.007 30.083 7.280 1.00 14.62 189 ASN B O 1
ATOM 1504 N N . ILE A 1 190 ? 17.134 28.338 8.372 1.00 15.64 190 ILE B N 1
ATOM 1505 C CA . ILE A 1 190 ? 18.014 28.478 9.561 1.00 16.69 190 ILE B CA 1
ATOM 1506 C C . ILE A 1 190 ? 19.458 28.335 9.152 1.00 16.33 190 ILE B C 1
ATOM 1507 O O . ILE A 1 190 ? 20.282 29.111 9.579 1.00 16.43 190 ILE B O 1
ATOM 1512 N N . GLU A 1 191 ? 19.747 27.327 8.321 1.00 16.10 191 GLU B N 1
ATOM 1513 C CA . GLU A 1 191 ? 21.112 27.031 7.854 1.00 15.74 191 GLU B CA 1
ATOM 1514 C C . GLU A 1 191 ? 21.683 28.205 7.065 1.00 15.24 191 GLU B C 1
ATOM 1515 O O . GLU A 1 191 ? 22.825 28.573 7.253 1.00 14.03 191 GLU B O 1
ATOM 1521 N N . ILE A 1 192 ? 20.858 28.811 6.225 1.00 15.48 192 ILE B N 1
ATOM 1522 C CA . ILE A 1 192 ? 21.244 30.000 5.467 1.00 15.35 192 ILE B CA 1
ATOM 1523 C C . ILE A 1 192 ? 21.428 31.236 6.378 1.00 14.65 192 ILE B C 1
ATOM 1524 O O . ILE A 1 192 ? 22.330 32.039 6.166 1.00 13.89 192 ILE B O 1
ATOM 1529 N N . ILE A 1 193 ? 20.566 31.386 7.365 1.00 14.26 193 ILE B N 1
ATOM 1530 C CA . ILE A 1 193 ? 20.682 32.484 8.321 1.00 14.67 193 ILE B CA 1
ATOM 1531 C C . ILE A 1 193 ? 22.017 32.355 9.058 1.00 14.89 193 ILE B C 1
ATOM 1532 O O . ILE A 1 193 ? 22.716 33.332 9.228 1.00 14.22 193 ILE B O 1
ATOM 1537 N N . ALA A 1 194 ? 22.379 31.137 9.447 1.00 15.14 194 ALA B N 1
ATOM 1538 C CA . ALA A 1 194 ? 23.664 30.914 10.088 1.00 14.79 194 ALA B CA 1
ATOM 1539 C C . ALA A 1 194 ? 24.810 31.302 9.138 1.00 15.06 194 ALA B C 1
ATOM 1540 O O . ALA A 1 194 ? 25.758 31.939 9.597 1.00 15.01 194 ALA B O 1
ATOM 1542 N N . ASP A 1 195 ? 24.719 30.959 7.842 1.00 14.07 195 ASP B N 1
ATOM 1543 C CA . ASP A 1 195 ? 25.715 31.393 6.864 1.00 14.63 195 ASP B CA 1
ATOM 1544 C C . ASP A 1 195 ? 25.836 32.922 6.831 1.00 14.28 195 ASP B C 1
ATOM 1545 O O . ASP A 1 195 ? 26.936 33.465 6.764 1.00 12.63 195 ASP B O 1
ATOM 1550 N N . TYR A 1 196 ? 24.697 33.607 6.866 1.00 14.09 196 TYR B N 1
ATOM 1551 C CA . TYR A 1 196 ? 24.688 35.068 6.902 1.00 14.48 196 TYR B CA 1
ATOM 1552 C C . TYR A 1 196 ? 25.369 35.619 8.147 1.00 14.43 196 TYR B C 1
ATOM 1553 O O . TYR A 1 196 ? 26.088 36.616 8.065 1.00 13.62 196 TYR B O 1
ATOM 1562 N N . ALA A 1 197 ? 25.169 34.961 9.294 1.00 14.96 197 ALA B N 1
ATOM 1563 C CA . ALA A 1 197 ? 25.868 35.329 10.535 1.00 14.49 197 ALA B CA 1
ATOM 1564 C C . ALA A 1 197 ? 27.392 35.220 10.375 1.00 14.51 197 ALA B C 1
ATOM 1565 O O . ALA A 1 197 ? 28.119 36.133 10.779 1.00 14.38 197 ALA B O 1
ATOM 1567 N N . THR A 1 198 ? 27.871 34.122 9.782 1.00 13.92 198 THR B N 1
ATOM 1568 C CA . THR A 1 198 ? 29.279 33.999 9.464 1.00 13.68 198 THR B CA 1
ATOM 1569 C C . THR A 1 198 ? 29.739 35.121 8.518 1.00 12.42 198 THR B C 1
ATOM 1570 O O . THR A 1 198 ? 30.836 35.622 8.677 1.00 10.95 198 THR B O 1
ATOM 1574 N N . ASN A 1 199 ? 28.915 35.510 7.545 1.00 12.32 199 ASN B N 1
ATOM 1575 C CA . ASN A 1 199 ? 29.288 36.586 6.616 1.00 11.46 199 ASN B CA 1
ATOM 1576 C C . ASN A 1 199 ? 29.409 37.945 7.343 1.00 11.10 199 ASN B C 1
ATOM 1577 O O . ASN A 1 199 ? 30.260 38.750 7.001 1.00 9.87 199 ASN B O 1
ATOM 1582 N N . ILE A 1 200 ? 28.535 38.194 8.324 1.00 10.93 200 ILE B N 1
ATOM 1583 C CA . ILE A 1 200 ? 28.626 39.394 9.156 1.00 12.24 200 ILE B CA 1
ATOM 1584 C C . ILE A 1 200 ? 29.955 39.414 9.903 1.00 12.02 200 ILE B C 1
ATOM 1585 O O . ILE A 1 200 ? 30.580 40.462 10.002 1.00 12.37 200 ILE B O 1
ATOM 1590 N N . VAL A 1 201 ? 30.407 38.269 10.405 1.00 12.95 201 VAL B N 1
ATOM 1591 C CA . VAL A 1 201 ? 31.719 38.205 11.051 1.00 12.72 201 VAL B CA 1
ATOM 1592 C C . VAL A 1 201 ? 32.840 38.446 10.029 1.00 12.41 201 VAL B C 1
ATOM 1593 O O . VAL A 1 201 ? 33.777 39.181 10.30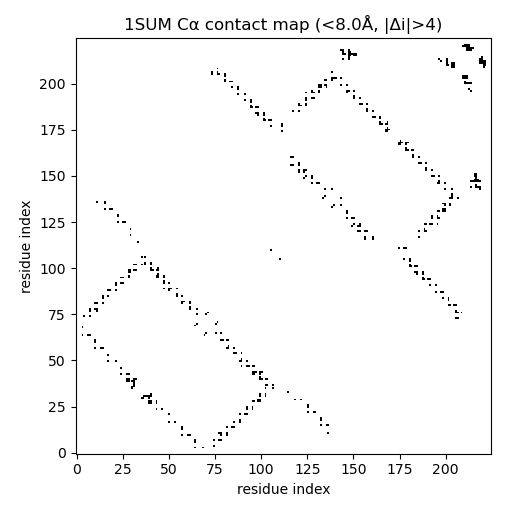9 1.00 12.53 201 VAL B O 1
ATOM 1597 N N . GLU A 1 202 ? 32.754 37.836 8.858 1.00 11.49 202 GLU B N 1
ATOM 1598 C CA . GLU A 1 202 ? 33.772 38.041 7.834 1.00 12.17 202 GLU B CA 1
ATOM 1599 C C . GLU A 1 202 ? 33.881 39.530 7.447 1.00 11.92 202 GLU B C 1
ATOM 1600 O O . GLU A 1 202 ? 34.978 40.082 7.341 1.00 10.30 202 GLU B O 1
ATOM 1606 N N . VAL A 1 203 ? 32.732 40.172 7.239 1.00 12.02 203 VAL B N 1
ATOM 1607 C CA . VAL A 1 203 ? 32.713 41.583 6.864 1.00 12.74 203 VAL B CA 1
ATOM 1608 C C . VAL A 1 203 ? 33.253 42.460 8.001 1.00 12.52 203 VAL B C 1
ATOM 1609 O O . VAL A 1 203 ? 33.934 43.442 7.750 1.00 12.47 203 VAL B O 1
ATOM 1613 N N . SER A 1 204 ? 32.954 42.099 9.243 1.00 12.84 204 SER B N 1
ATOM 1614 C CA . SER A 1 204 ? 33.460 42.837 10.399 1.00 13.33 204 SER B CA 1
ATOM 1615 C C . SER A 1 204 ? 34.990 42.748 10.530 1.00 13.14 204 SER B C 1
ATOM 1616 O O . SER A 1 204 ? 35.632 43.715 10.940 1.00 13.25 204 SER B O 1
ATOM 1619 N N . VAL A 1 205 ? 35.559 41.600 10.173 1.00 12.85 205 VAL B N 1
ATOM 1620 C CA . VAL A 1 205 ? 37.001 41.405 10.180 1.00 13.02 205 VAL B CA 1
ATOM 1621 C C . VAL A 1 205 ? 37.674 42.269 9.104 1.00 13.58 205 VAL B C 1
ATOM 1622 O O . VAL A 1 205 ? 38.661 42.928 9.375 1.00 12.78 205 VAL B O 1
ATOM 1626 N N . TYR A 1 206 ? 37.110 42.267 7.901 1.00 14.83 206 TYR B N 1
ATOM 1627 C CA . TYR A 1 206 ? 37.523 43.141 6.813 1.00 15.87 206 TYR B CA 1
ATOM 1628 C C . TYR A 1 206 ? 37.522 44.608 7.240 1.00 17.33 206 TYR B C 1
ATOM 1629 O O . TYR A 1 206 ? 38.380 45.383 6.823 1.00 16.76 206 TYR B O 1
ATOM 1638 N N . MET A 1 207 ? 36.544 44.975 8.062 1.00 19.13 207 MET B N 1
ATOM 1639 C CA . MET A 1 207 ? 36.317 46.357 8.455 1.00 21.15 207 MET B CA 1
ATOM 1640 C C . MET A 1 207 ? 37.520 46.922 9.222 1.00 23.51 207 MET B C 1
ATOM 1641 O O . MET A 1 207 ? 37.795 48.123 9.163 1.00 22.66 207 MET B O 1
ATOM 1646 N N . VAL A 1 208 ? 38.235 46.051 9.928 1.00 26.88 208 VAL B N 1
ATOM 1647 C CA . VAL A 1 208 ? 39.478 46.440 10.600 1.00 30.05 208 VAL B CA 1
ATOM 1648 C C . VAL A 1 208 ? 40.707 46.106 9.739 1.00 33.39 208 VAL B C 1
ATOM 1649 O O . VAL A 1 208 ? 41.642 46.890 9.651 1.00 33.24 208 VAL B O 1
ATOM 1653 N N . GLN A 1 209 ? 40.678 44.959 9.074 1.00 38.10 209 GLN B N 1
ATOM 1654 C CA . GLN A 1 209 ? 41.834 44.455 8.337 1.00 41.56 209 GLN B CA 1
ATOM 1655 C C . GLN A 1 209 ? 42.052 45.084 6.953 1.00 43.40 209 GLN B C 1
ATOM 1656 O O . GLN A 1 209 ? 43.175 45.032 6.416 1.00 44.99 209 GLN B O 1
ATOM 1662 N N . GLY A 1 210 ? 41.008 45.691 6.389 1.00 44.56 210 GLY B N 1
ATOM 1663 C CA . GLY A 1 210 ? 40.983 46.040 4.976 1.00 45.45 210 GLY B CA 1
ATOM 1664 C C . GLY A 1 210 ? 41.442 44.911 4.058 1.00 45.95 210 GLY B C 1
ATOM 1665 O O . GLY A 1 210 ? 41.936 45.166 2.946 1.00 46.22 210 GLY B O 1
ATOM 1666 N N . GLU A 1 211 ? 41.298 43.676 4.541 1.00 46.48 211 GLU B N 1
ATOM 1667 C CA . GLU A 1 211 ? 41.693 42.460 3.812 1.00 47.00 211 GLU B CA 1
ATOM 1668 C C . GLU A 1 211 ? 40.652 41.354 4.065 1.00 46.06 211 GLU B C 1
ATOM 1669 O O . GLU A 1 211 ? 40.194 41.176 5.196 1.00 45.62 211 GLU B O 1
ATOM 1675 N N . ALA A 1 212 ? 40.285 40.622 3.014 1.00 45.65 212 ALA B N 1
ATOM 1676 C CA . ALA A 1 212 ? 39.212 39.622 3.107 1.00 45.14 212 ALA B CA 1
ATOM 1677 C C . ALA A 1 212 ? 39.642 38.351 3.850 1.00 44.81 212 ALA B C 1
ATOM 1678 O O . ALA A 1 212 ? 40.665 37.765 3.528 1.00 44.02 212 ALA B O 1
ATOM 1680 N N . TYR A 1 213 ? 38.851 37.970 4.858 1.00 44.52 213 TYR B N 1
ATOM 1681 C CA . TYR A 1 213 ? 38.906 36.664 5.500 1.00 44.61 213 TYR B CA 1
ATOM 1682 C C . TYR A 1 213 ? 37.615 35.897 5.197 1.00 44.31 213 TYR B C 1
ATOM 1683 O O . TYR A 1 213 ? 36.566 36.500 4.945 1.00 42.98 213 TYR B O 1
ATOM 1692 N N . LYS A 1 214 ? 37.694 34.568 5.235 1.00 43.52 214 LYS B N 1
ATOM 1693 C CA . LYS A 1 214 ? 36.538 33.708 4.986 1.00 43.47 214 LYS B CA 1
ATOM 1694 C C . LYS A 1 214 ? 36.579 32.464 5.888 1.00 43.15 214 LYS B C 1
ATOM 1695 O O . LYS A 1 214 ? 37.658 31.919 6.166 1.00 42.55 214 LYS B O 1
ATOM 1701 N N . CYS A 1 215 ? 35.411 32.044 6.373 1.00 42.21 215 CYS B N 1
ATOM 1702 C CA . CYS A 1 215 ? 35.272 30.747 7.026 1.00 42.37 215 CYS B CA 1
ATOM 1703 C C . CYS A 1 215 ? 35.501 29.637 6.016 1.00 43.13 215 CYS B C 1
ATOM 1704 O O . CYS A 1 215 ? 34.907 29.627 4.947 1.00 43.37 215 CYS B O 1
ATOM 1707 N N . TYR A 1 216 ? 36.400 28.724 6.350 1.00 44.24 216 TYR B N 1
ATOM 1708 C CA . TYR A 1 216 ? 36.598 27.494 5.599 1.00 45.38 216 TYR B CA 1
ATOM 1709 C C . TYR A 1 216 ? 36.336 26.393 6.605 1.00 46.18 216 TYR B C 1
ATOM 1710 O O . TYR A 1 216 ? 37.217 26.045 7.381 1.00 45.55 216 TYR B O 1
ATOM 1719 N N . HIS A 1 217 ? 35.101 25.896 6.626 1.00 47.22 217 HIS B N 1
ATOM 1720 C CA . HIS A 1 217 ? 34.666 24.944 7.643 1.00 48.05 217 HIS B CA 1
ATOM 1721 C C . HIS A 1 217 ? 35.142 25.429 9.009 1.00 47.73 217 HIS B C 1
ATOM 1722 O O . HIS A 1 217 ? 34.697 26.463 9.461 1.00 47.76 217 HIS B O 1
ATOM 1729 N N . ASP A 1 218 ? 35.766 24.984 9.840 1.00 47.83 218 ASP B N 1
ATOM 1730 C CA . ASP A 1 218 ? 36.038 25.468 11.195 1.00 47.50 218 ASP B CA 1
ATOM 1731 C C . ASP A 1 218 ? 37.060 26.618 11.230 1.00 47.12 218 ASP B C 1
ATOM 1732 O O . ASP A 1 218 ? 37.206 27.278 12.243 1.00 46.90 218 ASP B O 1
ATOM 1737 N N . GLU A 1 219 ? 37.766 26.863 10.130 1.00 47.32 219 GLU B N 1
ATOM 1738 C CA . GLU A 1 219 ? 38.861 27.842 10.123 1.00 47.32 219 GLU B CA 1
ATOM 1739 C C . GLU A 1 219 ? 38.529 29.169 9.458 1.00 46.46 219 GLU B C 1
ATOM 1740 O O . GLU A 1 219 ? 38.107 29.188 8.322 1.00 45.91 219 GLU B O 1
ATOM 1746 N N . LEU A 1 220 ? 38.776 30.275 10.149 1.00 46.14 220 LEU B N 1
ATOM 1747 C CA . LEU A 1 220 ? 38.749 31.597 9.517 1.00 46.27 220 LEU B CA 1
ATOM 1748 C C . LEU A 1 220 ? 40.132 31.930 8.947 1.00 46.62 220 LEU B C 1
ATOM 1749 O O . LEU A 1 220 ? 41.079 32.177 9.702 1.00 46.08 220 LEU B O 1
ATOM 1754 N N . LEU A 1 221 ? 40.259 31.889 7.620 1.00 46.79 221 LEU B N 1
ATOM 1755 C CA . LEU A 1 221 ? 41.539 32.153 6.967 1.00 47.30 221 LEU B CA 1
ATOM 1756 C C . LEU A 1 221 ? 41.483 33.384 6.094 1.00 47.85 221 LEU B C 1
ATOM 1757 O O . LEU A 1 221 ? 40.405 33.816 5.691 1.00 46.82 221 LEU B O 1
ATOM 1762 N N . LEU A 1 222 ? 42.657 33.931 5.792 1.00 48.36 222 LEU B N 1
ATOM 1763 C CA . LEU A 1 222 ? 42.787 34.967 4.773 1.00 49.54 222 LEU B CA 1
ATOM 1764 C C . LEU A 1 222 ? 42.269 34.408 3.471 1.00 50.39 222 LEU B C 1
ATOM 1765 O O . LEU A 1 222 ? 42.623 33.293 3.092 1.00 50.45 222 LEU B O 1
ATOM 1770 N N . PHE A 1 223 ? 41.417 35.161 2.784 1.00 51.73 223 PHE B N 1
ATOM 1771 C CA . PHE A 1 223 ? 40.782 34.646 1.572 1.00 52.93 223 PHE B CA 1
ATOM 1772 C C . PHE A 1 223 ? 41.853 34.102 0.624 1.00 54.94 223 PHE B C 1
ATOM 1773 O O . PHE A 1 223 ? 42.577 34.853 -0.037 1.00 54.58 223 PHE B O 1
ATOM 1781 N N . LYS A 1 224 ? 41.946 32.777 0.591 1.00 57.44 224 LYS B N 1
ATOM 1782 C CA . LYS A 1 224 ? 43.026 32.086 -0.097 1.00 59.08 224 LYS B CA 1
ATOM 1783 C C . LYS A 1 224 ? 42.550 31.747 -1.486 1.00 60.51 224 LYS B C 1
ATOM 1784 O O . LYS A 1 224 ? 42.000 30.665 -1.705 1.00 61.86 224 LYS B O 1
ATOM 1790 N N . LYS A 1 225 ? 42.742 32.670 -2.429 1.00 61.57 225 LYS B N 1
ATOM 1791 C CA . LYS A 1 225 ? 42.308 32.404 -3.796 1.00 62.28 225 LYS B CA 1
ATOM 1792 C C . LYS A 1 225 ? 43.089 33.138 -4.891 1.00 62.93 225 LYS B C 1
ATOM 1793 O O . LYS A 1 225 ? 43.743 34.162 -4.655 1.00 63.18 225 LYS B O 1
ATOM 1799 N N . SER A 1 226 ? 42.996 32.561 -6.088 1.00 63.49 226 SER B N 1
ATOM 1800 C CA . SER A 1 226 ? 43.722 32.974 -7.286 1.00 63.83 226 SER B CA 1
ATOM 1801 C C . SER A 1 226 ? 43.650 34.473 -7.571 1.00 64.23 226 SER B C 1
#

Foldseek 3Di:
DVCLVVLLLVLLVLLLVLLVVLLVLLVLLVVCQVVVPLVSLVVLLVCLVVLVVSLVVSVVSLCVSCVPVVDDDLSVLLSVLSNVLSVLSSVLSVLSNLSSVLSNVLSVDDDLDDDDLLVVLSVLLSVLSVVLSVCSNPNDPVCLLALLQSLLSLVVSLVVLLVVLVVQVVVDVVSNSNSVSSNSNSVSSSVNSVSSNVSSQSSVCSNVVFGWHRDRSGTGGPDDD

Solvent-accessible surface area: 11610 Å² total; per-residue (Å²): 182,164,112,8,86,69,67,14,99,89,4,26,92,28,0,7,118,4,0,119,58,0,35,118,3,2,141,11,0,18,9,0,8,87,116,79,54,86,82,28,0,139,85,0,49,64,25,26,115,62,1,40,106,44,53,101,90,14,72,103,74,0,115,89,4,47,62,138,64,78,8,138,38,118,25,58,39,3,0,48,2,0,50,115,0,5,77,22,2,21,32,0,0,41,48,0,38,45,0,0,110,19,1,34,56,7,60,123,57,91,89,27,40,112,55,110,21,8,32,41,0,5,99,28,0,33,78,0,0,72,41,0,2,145,20,1,47,110,38,52,50,146,126,1,49,74,0,1,120,39,16,26,111,0,54,98,41,47,110,92,6,110,108,48,3,68,117,57,37,156,136,26,124,148,65,61,89,20,0,78,15,7,16,75,0,0,16,20,0,37,60,0,0,48,46,0,9,46,0,0,27,10,0,1,67,5,63,73,34,104,50,42,93,21,44,162,70,87,10,52,97,104,132,158,132

Sequence (225 aa):
NRLLNEKVEEFKKGVLKAGWFIEKMFRNSISSLVERNESLAREVIADEEVVDQMEVEIQEKAMEVLGLFSPIGKPLLTVTAGIRVAELIENIADKCHDIAKNVLELMEEPPLKPLEDIPAMANQTSEMLKFALRMFADVNVEKSFEVCRMDSKVDDLYEKVREELLLYMMESPKYVKRALLLLEIAGNIEIIADYATNIVEVSVYMVQGEAYKCYHDELLLFKKS

Nearest PDB structures (foldseek):
  1sum-assembly1_B  TM=1.004E+00  e=8.492E-30  Thermotoga maritima
  1t72-assembly1_A  TM=9.718E-01  e=2.407E-10  Aquifex aeolicus
  4q25-assembly1_B  TM=9.438E-01  e=4.145E-09  Pseudomonas aeruginosa PAO1
  1xwm-assembly1_A-2  TM=9.478E-01  e=7.965E-09  Geobacillus stearothermophilus
  2olt-assembly1_B  TM=6.319E-01  e=3.696E-02  Shewanella oneidensis MR-1